Protein AF-0000000068873260 (afdb_homodimer)

Solvent-accessible surface area (backbone atoms only — not comparable to full-atom values): 15259 Å² total; per-residue (Å²): 82,72,56,60,67,90,59,43,73,49,20,43,52,60,48,69,72,56,40,57,65,47,50,36,71,45,69,78,42,43,34,32,41,89,82,61,30,34,39,43,33,27,32,29,50,81,38,67,52,68,42,97,85,69,42,54,58,70,44,72,67,58,49,50,35,52,55,50,40,51,50,43,28,49,52,20,56,76,69,71,44,61,58,80,70,76,69,43,68,36,36,41,36,39,40,48,73,46,89,45,61,75,49,59,70,45,38,39,42,32,41,73,42,42,76,48,79,54,95,66,22,42,34,41,39,42,35,36,31,29,61,92,58,20,32,37,35,38,39,30,35,35,38,59,115,82,73,56,60,67,91,58,42,74,48,20,44,52,61,49,69,71,55,41,58,65,47,49,36,72,46,70,78,43,41,35,32,41,88,84,62,30,34,38,41,33,28,31,30,51,81,37,65,54,67,41,95,85,69,42,54,59,70,44,73,67,59,48,50,38,52,53,50,39,51,51,43,28,48,54,21,55,75,69,70,44,62,56,78,71,78,67,43,66,37,35,41,35,38,40,47,74,46,89,44,61,75,50,58,69,45,38,39,43,32,42,73,43,42,76,49,80,53,96,67,22,41,35,40,38,42,36,36,31,28,62,90,58,20,31,36,35,39,37,30,34,35,38,59,116

Foldseek 3Di:
DDDDPVCVVVPDDPCVVPQVVFWDKDWPDWDADPVRFKIKTWMATPTHDADPVRADWDDPVNVVVVVVVNVQCSVQVVVVHPDDDDKDWDDKFKDAAATDGDGTRWMKIWGRWDWDADPQAIKIKIWIAIPNNNMTMIIMMGDGD/DDDDPVCCVVVDDPCVVPQVVFWDKDWPDWDADPVRFKIKTWMATPTHDADPVRADWDDPVNVVVVVVVNVQCSVQVVVVHPDDDDKAWDDKDKDAAATDGDGTRWMKIWGRWDWDADPQAIKIWIWIAIPNNNMTMIIMMGDGD

Radius of gyration: 18.74 Å; Cα contacts (8 Å, |Δi|>4): 617; chains: 2; bounding box: 40×54×43 Å

Secondary structure (DSSP, 8-state):
-BPPGGGGGGGS-HHHHTGGGG-EEEEEEEEE-TTSS-EEEEEEEEE-PPPTTS-----HHHHHHHHHHHHHHHHHHHHTS---S--EEEEEEEEE-S-----S-EEEEEEEEEEEEETTEEEEEEEEEETTTTEEEEEEEEEE-/-BPPGGGGGGGS-HHHHTGGGG-EEEEEEEEE-TTSS-EEEEEEEEE-PPPTTS-----HHHHHHHHHHHHHHHHHHHHTS---S--EEEEEEEEE-S-----S-EEEEEEEEEEEEETTEEEEEEEEEETTTTEEEEEEEEEE-

Structure (mmCIF, N/CA/C/O backbone):
data_AF-0000000068873260-model_v1
#
loop_
_entity.id
_entity.type
_entity.pdbx_description
1 polymer 'Uncharacterized protein'
#
loop_
_atom_site.group_PDB
_atom_site.id
_atom_site.type_symbol
_atom_site.label_atom_id
_atom_site.label_alt_id
_atom_site.label_comp_id
_atom_site.label_asym_id
_atom_site.label_entity_id
_atom_site.label_seq_id
_atom_site.pdbx_PDB_ins_code
_atom_site.Cartn_x
_atom_site.Cartn_y
_atom_site.Cartn_z
_atom_site.occupancy
_atom_site.B_iso_or_equiv
_atom_site.auth_seq_id
_atom_site.auth_comp_id
_atom_site.auth_asym_id
_atom_site.auth_atom_id
_atom_site.pdbx_PDB_model_num
ATOM 1 N N . MET A 1 1 ? -6.895 22.438 15.492 1 91.69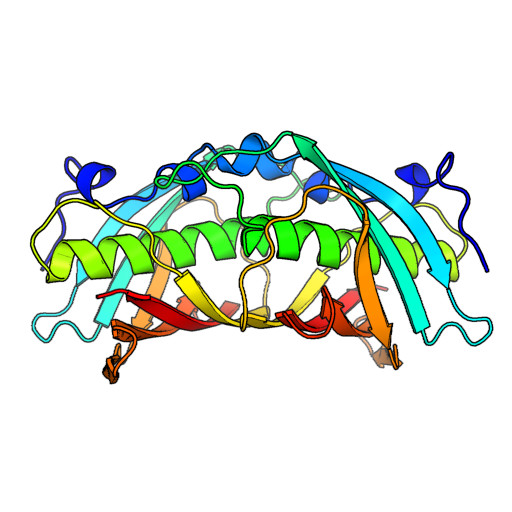 1 MET A N 1
ATOM 2 C CA . MET A 1 1 ? -6.508 23.344 14.422 1 91.69 1 MET A CA 1
ATOM 3 C C . MET A 1 1 ? -6.949 22.797 13.062 1 91.69 1 MET A C 1
ATOM 5 O O . MET A 1 1 ? -6.586 21.688 12.688 1 91.69 1 MET A O 1
ATOM 9 N N . LYS A 1 2 ? -7.617 23.562 12.375 1 93.38 2 LYS A N 1
ATOM 10 C CA . LYS A 1 2 ? -8.125 23.188 11.062 1 93.38 2 LYS A CA 1
ATOM 11 C C . LYS A 1 2 ? -7.18 23.641 9.953 1 93.38 2 LYS A C 1
ATOM 13 O O . LYS A 1 2 ? -6.848 24.828 9.867 1 93.38 2 LYS A O 1
ATOM 18 N N . ILE A 1 3 ? -6.766 22.703 9.219 1 94.5 3 ILE A N 1
ATOM 19 C CA . ILE A 1 3 ? -5.863 23.047 8.133 1 94.5 3 ILE A CA 1
ATOM 20 C C . ILE A 1 3 ? -6.66 23.672 6.98 1 94.5 3 ILE A C 1
ATOM 22 O O . ILE A 1 3 ? -7.707 23.141 6.59 1 94.5 3 ILE A O 1
ATOM 26 N N . ASN A 1 4 ? -6.156 24.703 6.469 1 93.5 4 ASN A N 1
ATOM 27 C CA . ASN A 1 4 ? -6.754 25.297 5.277 1 93.5 4 ASN A CA 1
ATOM 28 C C . ASN A 1 4 ? -6.512 24.438 4.039 1 93.5 4 ASN A C 1
ATOM 30 O O . ASN A 1 4 ? -5.387 24.359 3.547 1 93.5 4 ASN A O 1
ATOM 34 N N . ILE A 1 5 ? -7.496 23.953 3.438 1 93.06 5 ILE A N 1
ATOM 35 C CA . ILE A 1 5 ? -7.426 22.984 2.348 1 93.06 5 ILE A CA 1
ATOM 36 C C . ILE A 1 5 ? -6.812 23.641 1.113 1 93.06 5 ILE A C 1
ATOM 38 O O . ILE A 1 5 ? -6.164 22.969 0.305 1 93.06 5 ILE A O 1
ATOM 42 N N . LYS A 1 6 ? -6.922 24.922 1.041 1 89.75 6 LYS A N 1
ATOM 43 C CA . LYS A 1 6 ? -6.383 25.641 -0.111 1 89.75 6 LYS A CA 1
ATOM 44 C C . LYS A 1 6 ? -4.859 25.625 -0.109 1 89.75 6 LYS A C 1
ATOM 46 O O . LYS A 1 6 ? -4.23 25.781 -1.156 1 89.75 6 LYS A O 1
ATOM 51 N N . ASN A 1 7 ? -4.285 25.391 1.007 1 92.19 7 ASN A N 1
ATOM 52 C CA . ASN A 1 7 ? -2.83 25.406 1.136 1 92.19 7 ASN A CA 1
ATOM 53 C C . ASN A 1 7 ? -2.27 24 1.314 1 92.19 7 ASN A C 1
ATOM 55 O O . ASN A 1 7 ? -1.089 23.828 1.623 1 92.19 7 ASN A O 1
ATOM 59 N N . LEU A 1 8 ? -3.064 23.031 1.112 1 95.19 8 LEU A N 1
ATOM 60 C CA . LEU A 1 8 ? -2.711 21.656 1.437 1 95.19 8 LEU A CA 1
ATOM 61 C C . LEU A 1 8 ? -1.579 21.156 0.542 1 95.19 8 LEU A C 1
ATOM 63 O O . LEU A 1 8 ? -0.729 20.375 0.981 1 95.19 8 LEU A O 1
ATOM 67 N N . SER A 1 9 ? -1.606 21.656 -0.689 1 94.19 9 SER A N 1
ATOM 68 C CA . SER A 1 9 ? -0.647 21.188 -1.682 1 94.19 9 SER A CA 1
ATOM 69 C C . SER A 1 9 ? 0.787 21.438 -1.233 1 94.19 9 SER A C 1
ATOM 71 O O . SER A 1 9 ? 1.701 20.703 -1.595 1 94.19 9 SER A O 1
ATOM 73 N N . ASN A 1 10 ? 1.02 22.438 -0.331 1 95.31 10 ASN A N 1
ATOM 74 C CA . ASN A 1 10 ? 2.344 22.781 0.17 1 95.31 10 ASN A CA 1
ATOM 75 C C . ASN A 1 10 ? 2.922 21.672 1.048 1 95.31 10 ASN A C 1
ATOM 77 O O . ASN A 1 10 ? 4.141 21.578 1.214 1 95.31 10 ASN A O 1
ATOM 81 N N . PHE A 1 11 ? 2.035 20.844 1.542 1 96.62 11 PHE A N 1
ATOM 82 C CA . PHE A 1 11 ? 2.473 19.844 2.523 1 96.62 11 PHE A CA 1
ATOM 83 C C . PHE A 1 11 ? 2.404 18.438 1.942 1 96.62 11 PHE A C 1
ATOM 85 O O . PHE A 1 11 ? 2.795 17.469 2.598 1 96.62 11 PHE A O 1
ATOM 92 N N . MET A 1 12 ? 1.935 18.281 0.75 1 96.38 12 MET A N 1
ATOM 93 C CA . MET A 1 12 ? 1.637 16.969 0.187 1 96.38 12 MET A CA 1
ATOM 94 C C . MET A 1 12 ? 2.832 16.438 -0.59 1 96.38 12 MET A C 1
ATOM 96 O O . MET A 1 12 ? 3.641 17.203 -1.111 1 96.38 12 MET A O 1
ATOM 100 N N . SER A 1 13 ? 2.902 15.172 -0.644 1 95 13 SER A N 1
ATOM 101 C CA . SER A 1 13 ? 3.877 14.492 -1.491 1 95 13 SER A CA 1
ATOM 102 C C . SER A 1 13 ? 3.373 14.375 -2.926 1 95 13 SER A C 1
ATOM 104 O O . SER A 1 13 ? 2.354 13.727 -3.182 1 95 13 SER A O 1
ATOM 106 N N . PRO A 1 14 ? 4.066 14.898 -3.838 1 93.19 14 PRO A N 1
ATOM 107 C CA . PRO A 1 14 ? 3.668 14.719 -5.238 1 93.19 14 PRO A CA 1
ATOM 108 C C . PRO A 1 14 ? 3.627 13.258 -5.66 1 93.19 14 PRO A C 1
ATOM 110 O O . PRO A 1 14 ? 2.801 12.875 -6.492 1 93.19 14 PRO A O 1
ATOM 113 N N . TYR A 1 15 ? 4.465 12.508 -5.094 1 93.44 15 TYR A N 1
ATOM 114 C CA . TYR A 1 15 ? 4.5 11.086 -5.445 1 93.44 15 TYR A CA 1
ATOM 115 C C . TYR A 1 15 ? 3.166 10.414 -5.133 1 93.44 15 TYR A C 1
ATOM 117 O O . TYR A 1 15 ? 2.576 9.766 -6 1 93.44 15 TYR A O 1
ATOM 125 N N . LEU A 1 16 ? 2.678 10.633 -3.941 1 94.5 16 LEU A N 1
ATOM 126 C CA . LEU A 1 16 ? 1.459 9.961 -3.5 1 94.5 16 LEU A CA 1
ATOM 127 C C . LEU A 1 16 ? 0.235 10.547 -4.199 1 94.5 16 LEU A C 1
ATOM 129 O O . LEU A 1 16 ? -0.831 9.922 -4.215 1 94.5 16 LEU A O 1
ATOM 133 N N . ASN A 1 17 ? 0.467 11.695 -4.734 1 91.5 17 ASN A N 1
ATOM 134 C CA . ASN A 1 17 ? -0.644 12.352 -5.418 1 91.5 17 ASN A CA 1
ATOM 135 C C . ASN A 1 17 ? -0.734 11.914 -6.879 1 91.5 17 ASN A C 1
ATOM 137 O O . ASN A 1 17 ? -1.818 11.594 -7.371 1 91.5 17 ASN A O 1
ATOM 141 N N . GLN A 1 18 ? 0.475 11.781 -7.512 1 91.62 18 GLN A N 1
ATOM 142 C CA . GLN A 1 18 ? 0.354 11.602 -8.953 1 91.62 18 GLN A CA 1
ATOM 143 C C . GLN A 1 18 ? 1.506 10.766 -9.5 1 91.62 18 GLN A C 1
ATOM 145 O O . GLN A 1 18 ? 1.31 9.938 -10.398 1 91.62 18 GLN A O 1
ATOM 150 N N . GLU A 1 19 ? 2.631 10.867 -9.016 1 91.62 19 GLU A N 1
ATOM 151 C CA . GLU A 1 19 ? 3.832 10.367 -9.68 1 91.62 19 GLU A CA 1
ATOM 152 C C . GLU A 1 19 ? 3.914 8.844 -9.594 1 91.62 19 GLU A C 1
ATOM 154 O O . GLU A 1 19 ? 4.535 8.203 -10.438 1 91.62 19 GLU A O 1
ATOM 159 N N . PHE A 1 20 ? 3.279 8.312 -8.562 1 91.62 20 PHE A N 1
ATOM 160 C CA . PHE A 1 20 ? 3.258 6.863 -8.398 1 91.62 20 PHE A CA 1
ATOM 161 C C . PHE A 1 20 ? 2.672 6.191 -9.633 1 91.62 20 PHE A C 1
ATOM 163 O O . PHE A 1 20 ? 2.926 5.012 -9.883 1 91.62 20 PHE A O 1
ATOM 170 N N . LYS A 1 21 ? 1.917 6.844 -10.422 1 93.56 21 LYS A N 1
ATOM 171 C CA . LYS A 1 21 ? 1.253 6.301 -11.602 1 93.56 21 LYS A CA 1
ATOM 172 C C . LYS A 1 21 ? 2.264 5.977 -12.703 1 93.56 21 LYS A C 1
ATOM 174 O O . LYS A 1 21 ? 1.953 5.238 -13.641 1 93.56 21 LYS A O 1
ATOM 179 N N . GLN A 1 22 ? 3.336 6.504 -12.57 1 93.81 22 GLN A N 1
ATOM 180 C CA . GLN A 1 22 ? 4.383 6.277 -13.562 1 93.81 22 GLN A CA 1
ATOM 181 C C . GLN A 1 22 ? 5.02 4.902 -13.383 1 93.81 22 GLN A C 1
ATOM 183 O O . GLN A 1 22 ? 5.555 4.332 -14.328 1 93.81 22 GLN A O 1
ATOM 188 N N . ASP A 1 23 ? 4.984 4.426 -12.164 1 95.81 23 ASP A N 1
ATOM 189 C CA . ASP A 1 23 ? 5.66 3.166 -11.867 1 95.81 23 ASP A CA 1
ATOM 190 C C . ASP A 1 23 ? 5 2.004 -12.609 1 95.81 23 ASP A C 1
ATOM 192 O O . ASP A 1 23 ? 3.789 1.804 -12.5 1 95.81 23 ASP A O 1
ATOM 196 N N . ARG A 1 24 ? 5.84 1.296 -13.359 1 96.81 24 ARG A N 1
ATOM 197 C CA . ARG A 1 24 ? 5.426 0.074 -14.039 1 96.81 24 ARG A CA 1
ATOM 198 C C . ARG A 1 24 ? 6.402 -1.063 -13.766 1 96.81 24 ARG A C 1
ATOM 200 O O . ARG A 1 24 ? 7.617 -0.851 -13.727 1 96.81 24 ARG A O 1
ATOM 207 N N . PHE A 1 25 ? 5.801 -2.219 -13.586 1 97.69 25 PHE A N 1
ATOM 208 C CA . PHE A 1 25 ? 6.66 -3.375 -13.352 1 97.69 25 PHE A CA 1
ATOM 209 C C . PHE A 1 25 ? 6.215 -4.559 -14.203 1 97.69 25 PHE A C 1
ATOM 211 O O . PHE A 1 25 ? 5.066 -4.613 -14.648 1 97.69 25 PHE A O 1
ATOM 218 N N . GLU A 1 26 ? 7.133 -5.43 -14.43 1 97.44 26 GLU A N 1
ATOM 219 C CA . GLU A 1 26 ? 6.867 -6.719 -15.062 1 97.44 26 GLU A CA 1
ATOM 220 C C . GLU A 1 26 ? 7.586 -7.848 -14.336 1 97.44 26 GLU A C 1
ATOM 222 O O . GLU A 1 26 ? 8.711 -7.676 -13.875 1 97.44 26 GLU A O 1
ATOM 227 N N . PHE A 1 27 ? 6.926 -8.914 -14.266 1 98.31 27 PHE A N 1
ATOM 228 C CA . PHE A 1 27 ? 7.582 -10.117 -13.758 1 98.31 27 PHE A CA 1
ATOM 229 C C . PHE A 1 27 ? 8.406 -10.781 -14.852 1 98.31 27 PHE A C 1
ATOM 231 O O . PHE A 1 27 ? 7.891 -11.078 -15.93 1 98.31 27 PHE A O 1
ATOM 238 N N . THR A 1 28 ? 9.664 -11.055 -14.531 1 98.12 28 THR A N 1
ATOM 239 C CA . THR A 1 28 ? 10.523 -11.703 -15.516 1 98.12 28 THR A CA 1
ATOM 240 C C . THR A 1 28 ? 10.641 -13.195 -15.234 1 98.12 28 THR A C 1
ATOM 242 O O . THR A 1 28 ? 10.984 -13.977 -16.125 1 98.12 28 THR A O 1
ATOM 245 N N . SER A 1 29 ? 10.375 -13.539 -13.977 1 98.31 29 SER A N 1
ATOM 246 C CA . SER A 1 29 ? 10.344 -14.938 -13.586 1 98.31 29 SER A CA 1
ATOM 247 C C . SER A 1 29 ? 9.492 -15.148 -12.336 1 98.31 29 SER A C 1
ATOM 249 O O . SER A 1 29 ? 9.5 -14.312 -11.43 1 98.31 29 SER A O 1
ATOM 251 N N . ILE A 1 30 ? 8.797 -16.234 -12.32 1 98.62 30 ILE A N 1
ATOM 252 C CA . ILE A 1 30 ? 8.07 -16.688 -11.148 1 98.62 30 ILE A CA 1
ATOM 253 C C . ILE A 1 30 ? 8.188 -18.203 -11.031 1 98.62 30 ILE A C 1
ATOM 255 O O . ILE A 1 30 ? 7.801 -18.938 -11.945 1 98.62 30 ILE A O 1
ATOM 259 N N . ASP A 1 31 ? 8.695 -18.625 -9.914 1 98.62 31 ASP A N 1
ATOM 260 C CA . ASP A 1 31 ? 8.852 -20.047 -9.633 1 98.62 31 ASP A CA 1
ATOM 261 C C . ASP A 1 31 ? 8.141 -20.438 -8.336 1 98.62 31 ASP A C 1
ATOM 263 O O . ASP A 1 31 ? 8.383 -19.828 -7.285 1 98.62 31 ASP A O 1
ATOM 267 N N . ILE A 1 32 ? 7.352 -21.406 -8.43 1 98.38 32 ILE A N 1
ATOM 268 C CA . ILE A 1 32 ? 6.664 -21.953 -7.266 1 98.38 32 ILE A CA 1
ATOM 269 C C . ILE A 1 32 ? 7.203 -23.344 -6.953 1 98.38 32 ILE A C 1
ATOM 271 O O . ILE A 1 32 ? 7.359 -24.172 -7.855 1 98.38 32 ILE A O 1
ATOM 275 N N . SER A 1 33 ? 7.473 -23.531 -5.68 1 98.5 33 SER A N 1
ATOM 276 C CA . SER A 1 33 ? 8 -24.828 -5.281 1 98.5 33 SER A CA 1
ATOM 277 C C . SER A 1 33 ? 6.984 -25.938 -5.527 1 98.5 33 SER A C 1
ATOM 279 O O . SER A 1 33 ? 5.781 -25.688 -5.598 1 98.5 33 SER A O 1
ATOM 281 N N . ASP A 1 34 ? 7.414 -27.141 -5.539 1 97.12 34 ASP A N 1
ATOM 282 C CA . ASP A 1 34 ? 6.555 -28.281 -5.828 1 97.12 34 ASP A CA 1
ATOM 283 C C . ASP A 1 34 ? 5.477 -28.453 -4.762 1 97.12 34 ASP A C 1
ATOM 285 O O . ASP A 1 34 ? 4.348 -28.844 -5.066 1 97.12 34 ASP A O 1
ATOM 289 N N . ASP A 1 35 ? 5.824 -28.141 -3.58 1 97 35 ASP A N 1
ATOM 290 C CA . ASP A 1 35 ? 4.863 -28.297 -2.49 1 97 35 ASP A CA 1
ATOM 291 C C . ASP A 1 35 ? 3.963 -27.062 -2.377 1 97 35 ASP A C 1
ATOM 293 O O . ASP A 1 35 ? 3.145 -26.969 -1.46 1 97 35 ASP A O 1
ATOM 297 N N . LYS A 1 36 ? 4.219 -26.156 -3.24 1 97.19 36 LYS A N 1
ATOM 298 C CA . LYS A 1 36 ? 3.418 -24.938 -3.381 1 97.19 36 LYS A CA 1
ATOM 299 C C . LYS A 1 36 ? 3.51 -24.078 -2.129 1 97.19 36 LYS A C 1
ATOM 301 O O . LYS A 1 36 ? 2.594 -23.297 -1.833 1 97.19 36 LYS A O 1
ATOM 306 N N . LYS A 1 37 ? 4.656 -24.172 -1.427 1 98.31 37 LYS A N 1
ATOM 307 C CA . LYS A 1 37 ? 4.766 -23.422 -0.177 1 98.31 37 LYS A CA 1
ATOM 308 C C . LYS A 1 37 ? 5.758 -22.266 -0.312 1 98.31 37 LYS A C 1
ATOM 310 O O . LYS A 1 37 ? 5.867 -21.422 0.584 1 98.31 37 LYS A O 1
ATOM 315 N N . ASN A 1 38 ? 6.449 -22.266 -1.422 1 98.69 38 ASN A N 1
ATOM 316 C CA . ASN A 1 38 ? 7.438 -21.219 -1.663 1 98.69 38 ASN A CA 1
ATOM 317 C C . ASN A 1 38 ? 7.316 -20.641 -3.072 1 98.69 38 ASN A C 1
ATOM 319 O O . ASN A 1 38 ? 6.953 -21.359 -4.008 1 98.69 38 ASN A O 1
ATOM 323 N N . LEU A 1 39 ? 7.594 -19.406 -3.238 1 98.75 39 LEU A N 1
ATOM 324 C CA . LEU A 1 39 ? 7.555 -18.688 -4.504 1 98.75 39 LEU A CA 1
ATOM 325 C C . LEU A 1 39 ? 8.711 -17.703 -4.602 1 98.75 39 LEU A C 1
ATOM 327 O O . LEU A 1 39 ? 8.969 -16.938 -3.658 1 98.75 39 LEU A O 1
ATOM 331 N N . ILE A 1 40 ? 9.438 -17.766 -5.68 1 98.81 40 ILE A N 1
ATOM 332 C CA . ILE A 1 40 ? 10.477 -16.781 -5.984 1 98.81 40 ILE A CA 1
ATOM 333 C C . ILE A 1 40 ? 10.125 -16.047 -7.277 1 98.81 40 ILE A C 1
ATOM 335 O O . ILE A 1 40 ? 9.805 -16.688 -8.289 1 98.81 40 ILE A O 1
ATOM 339 N N . ALA A 1 41 ? 10.188 -14.773 -7.223 1 98.81 41 ALA A N 1
ATOM 340 C CA . ALA A 1 41 ? 9.914 -13.977 -8.414 1 98.81 41 ALA A CA 1
ATOM 341 C C . ALA A 1 41 ? 11.008 -12.938 -8.641 1 98.81 41 ALA A C 1
ATOM 343 O O . ALA A 1 41 ? 11.602 -12.43 -7.684 1 98.81 41 ALA A O 1
ATOM 344 N N . LEU A 1 42 ? 11.234 -12.641 -9.852 1 98.88 42 LEU A N 1
ATOM 345 C CA . LEU A 1 42 ? 12.062 -11.523 -10.273 1 98.88 42 LEU A CA 1
ATOM 346 C C . LEU A 1 42 ? 11.234 -10.477 -11.008 1 98.88 42 LEU A C 1
ATOM 348 O O . LEU A 1 42 ? 10.398 -10.82 -11.852 1 98.88 42 LEU A O 1
ATOM 352 N N . VAL A 1 43 ? 11.492 -9.266 -10.633 1 98.62 43 VAL A N 1
ATOM 353 C CA . VAL A 1 43 ? 10.672 -8.156 -11.125 1 98.62 43 VAL A CA 1
ATOM 354 C C . VAL A 1 43 ? 11.57 -7.062 -11.695 1 98.62 43 VAL A C 1
ATOM 356 O O . VAL A 1 43 ? 12.594 -6.727 -11.109 1 98.62 43 VAL A O 1
ATOM 359 N N . ASP A 1 44 ? 11.18 -6.5 -12.828 1 98.5 44 ASP A N 1
ATOM 360 C CA . ASP A 1 44 ? 11.805 -5.305 -13.391 1 98.5 44 ASP A CA 1
ATOM 361 C C . ASP A 1 44 ? 10.852 -4.113 -13.328 1 98.5 44 ASP A C 1
ATOM 363 O O . ASP A 1 44 ? 9.656 -4.246 -13.594 1 98.5 44 ASP A O 1
ATOM 367 N N . LEU A 1 45 ? 11.398 -3.023 -12.898 1 97.69 45 LEU A N 1
ATOM 368 C CA . LEU A 1 45 ? 10.688 -1.77 -13.109 1 97.69 45 LEU A CA 1
ATOM 369 C C . LEU A 1 45 ? 10.945 -1.223 -14.508 1 97.69 45 LEU A C 1
ATOM 371 O O . LEU A 1 45 ? 12.078 -0.852 -14.836 1 97.69 45 LEU A O 1
ATOM 375 N N . THR A 1 46 ? 9.891 -1.104 -15.297 1 96.81 46 THR A N 1
ATOM 376 C CA . THR A 1 46 ? 10.055 -0.683 -16.688 1 96.81 46 THR A CA 1
ATOM 377 C C . THR A 1 46 ? 9.867 0.826 -16.812 1 96.81 46 THR A C 1
ATOM 379 O O . THR A 1 46 ? 10.273 1.421 -17.812 1 96.81 46 THR A O 1
ATOM 382 N N . ASP A 1 47 ? 9.188 1.479 -15.867 1 95.56 47 ASP A N 1
ATOM 383 C CA . ASP A 1 47 ? 9.062 2.92 -15.688 1 95.56 47 ASP A CA 1
ATOM 384 C C . ASP A 1 47 ? 9.008 3.285 -14.203 1 95.56 47 ASP A C 1
ATOM 386 O O . ASP A 1 47 ? 8.625 2.461 -13.367 1 95.56 47 ASP A O 1
ATOM 390 N N . HIS A 1 48 ? 9.484 4.496 -13.969 1 93.88 48 HIS A N 1
ATOM 391 C CA . HIS A 1 48 ? 9.508 4.863 -12.562 1 93.88 48 HIS A CA 1
ATOM 392 C C . HIS A 1 48 ? 9.602 6.375 -12.383 1 93.88 48 HIS A C 1
ATOM 394 O O . HIS A 1 48 ? 10.203 7.062 -13.211 1 93.88 48 HIS A O 1
ATOM 400 N N . ALA A 1 49 ? 8.977 6.789 -11.32 1 90.31 49 ALA A N 1
ATOM 401 C CA . ALA A 1 49 ? 9.18 8.164 -10.875 1 90.31 49 ALA A CA 1
ATOM 402 C C . ALA A 1 49 ? 10.5 8.32 -10.133 1 90.31 49 ALA A C 1
ATOM 404 O O . ALA A 1 49 ? 10.977 7.371 -9.5 1 90.31 49 ALA A O 1
ATOM 405 N N . LEU A 1 50 ? 10.992 9.492 -10.242 1 84.94 50 LEU A N 1
ATOM 406 C CA . LEU A 1 50 ? 12.219 9.781 -9.5 1 84.94 50 LEU A CA 1
ATOM 407 C C . LEU A 1 50 ? 11.898 10.492 -8.188 1 84.94 50 LEU A C 1
ATOM 409 O O . LEU A 1 50 ? 10.945 11.273 -8.117 1 84.94 50 LEU A O 1
ATOM 413 N N . SER A 1 51 ? 12.758 10.109 -7.242 1 79.56 51 SER A N 1
ATOM 414 C CA . SER A 1 51 ? 12.641 10.805 -5.965 1 79.56 51 SER A CA 1
ATOM 415 C C . SER A 1 51 ? 13.234 12.211 -6.047 1 79.56 51 SER A C 1
ATOM 417 O O . SER A 1 51 ? 13.805 12.586 -7.07 1 79.56 51 SER A O 1
ATOM 419 N N . SER A 1 52 ? 12.945 12.914 -4.938 1 75.44 52 SER A N 1
ATOM 420 C CA . SER A 1 52 ? 13.422 14.297 -4.891 1 75.44 52 SER A CA 1
ATOM 421 C C . SER A 1 52 ? 14.945 14.359 -4.91 1 75.44 52 SER A C 1
ATOM 423 O O . SER A 1 52 ? 15.523 15.375 -5.281 1 75.44 52 SER A O 1
ATOM 425 N N . ASP A 1 53 ? 15.594 13.266 -4.547 1 76.69 53 ASP A N 1
ATOM 426 C CA . ASP A 1 53 ? 17.047 13.25 -4.527 1 76.69 53 ASP A CA 1
ATOM 427 C C . ASP A 1 53 ? 17.609 12.812 -5.879 1 76.69 53 ASP A C 1
ATOM 429 O O . ASP A 1 53 ? 18.828 12.648 -6.031 1 76.69 53 ASP A O 1
ATOM 433 N N . GLY A 1 54 ? 16.703 12.508 -6.754 1 81.5 54 GLY A N 1
ATOM 434 C CA . GLY A 1 54 ? 17.125 12.148 -8.102 1 81.5 54 GLY A CA 1
ATOM 435 C C . GLY A 1 54 ? 17.344 10.664 -8.281 1 81.5 54 GLY A C 1
ATOM 436 O O . GLY A 1 54 ? 17.734 10.211 -9.367 1 81.5 54 GLY A O 1
ATOM 437 N N . ASN A 1 55 ? 17.172 9.969 -7.219 1 85.56 55 ASN A N 1
ATOM 438 C CA . ASN A 1 55 ? 17.375 8.523 -7.273 1 85.56 55 ASN A CA 1
ATOM 439 C C . ASN A 1 55 ? 16.062 7.762 -7.227 1 85.56 55 ASN A C 1
ATOM 441 O O . ASN A 1 55 ? 15.039 8.305 -6.789 1 85.56 55 ASN A O 1
ATOM 445 N N . PHE A 1 56 ? 16.25 6.574 -7.754 1 90.12 56 PHE A N 1
ATOM 446 C CA . PHE A 1 56 ? 15.094 5.691 -7.629 1 90.12 56 PHE A CA 1
ATOM 447 C C . PHE A 1 56 ? 15.117 4.957 -6.293 1 90.12 56 PHE A C 1
ATOM 449 O O . PHE A 1 56 ? 16.156 4.461 -5.871 1 90.12 56 PHE A O 1
ATOM 456 N N . HIS A 1 57 ? 14.023 4.918 -5.703 1 94.06 57 HIS A N 1
ATOM 457 C CA . HIS A 1 57 ? 13.742 4.074 -4.547 1 94.06 57 HIS A CA 1
ATOM 458 C C . HIS A 1 57 ? 12.414 3.34 -4.719 1 94.06 57 HIS A C 1
ATOM 460 O O . HIS A 1 57 ? 11.391 3.957 -5.035 1 94.06 57 HIS A O 1
ATOM 466 N N . LEU A 1 58 ? 12.508 2.045 -4.57 1 96.81 58 LEU A N 1
ATOM 467 C CA . LEU A 1 58 ? 11.234 1.326 -4.598 1 96.81 58 LEU A CA 1
ATOM 468 C C . LEU A 1 58 ? 10.312 1.811 -3.486 1 96.81 58 LEU A C 1
ATOM 470 O O . LEU A 1 58 ? 10.664 1.742 -2.307 1 96.81 58 LEU A O 1
ATOM 474 N N . SER A 1 59 ? 9.164 2.273 -3.883 1 96.06 59 SER A N 1
ATOM 475 C CA . SER A 1 59 ? 8.234 2.844 -2.91 1 96.06 59 SER A CA 1
ATOM 476 C C . SER A 1 59 ? 7.43 1.756 -2.211 1 96.06 59 SER A C 1
ATOM 478 O O . SER A 1 59 ? 7.27 0.656 -2.744 1 96.06 59 SER A O 1
ATOM 480 N N . ALA A 1 60 ? 6.891 2.08 -1.078 1 97.31 60 ALA A N 1
ATOM 481 C CA . ALA A 1 60 ? 5.992 1.181 -0.358 1 97.31 60 ALA A CA 1
ATOM 482 C C . ALA A 1 60 ? 4.75 0.866 -1.188 1 97.31 60 ALA A C 1
ATOM 484 O O . ALA A 1 60 ? 4.25 -0.2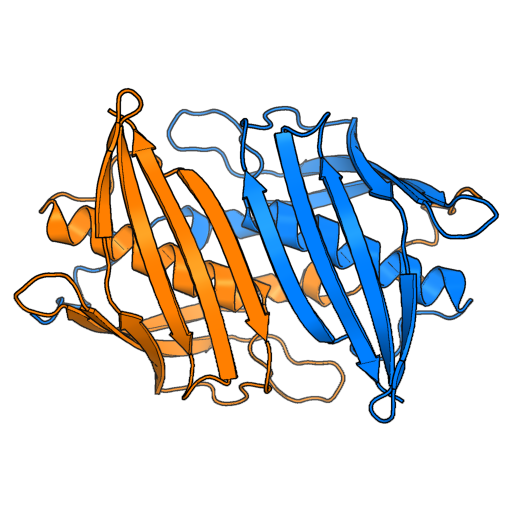61 -1.163 1 97.31 60 ALA A O 1
ATOM 485 N N . ILE A 1 61 ? 4.266 1.834 -1.949 1 97 61 ILE A N 1
ATOM 486 C CA . ILE A 1 61 ? 3.066 1.67 -2.762 1 97 61 ILE A CA 1
ATOM 487 C C . ILE A 1 61 ? 3.338 0.675 -3.889 1 97 61 ILE A C 1
ATOM 489 O O . ILE A 1 61 ? 2.57 -0.267 -4.094 1 97 61 ILE A O 1
ATOM 493 N N . THR A 1 62 ? 4.414 0.84 -4.566 1 97.44 62 THR A N 1
ATOM 494 C CA . THR A 1 62 ? 4.758 -0.067 -5.656 1 97.44 62 THR A CA 1
ATOM 495 C C . THR A 1 62 ? 5.043 -1.469 -5.121 1 97.44 62 THR A C 1
ATOM 497 O O . THR A 1 62 ? 4.629 -2.463 -5.723 1 97.44 62 THR A O 1
ATOM 500 N N . ASN A 1 63 ? 5.723 -1.498 -3.998 1 98.62 63 ASN A N 1
ATOM 501 C CA . ASN A 1 63 ? 5.945 -2.783 -3.346 1 98.62 63 ASN A CA 1
ATOM 502 C C . ASN A 1 63 ? 4.633 -3.492 -3.037 1 98.62 63 ASN A C 1
ATOM 504 O O . ASN A 1 63 ? 4.504 -4.699 -3.262 1 98.62 63 ASN A O 1
ATOM 508 N N . ALA A 1 64 ? 3.705 -2.76 -2.506 1 98.38 64 ALA A N 1
ATOM 509 C CA . ALA A 1 64 ? 2.406 -3.342 -2.172 1 98.38 64 ALA A CA 1
ATOM 510 C C . ALA A 1 64 ? 1.718 -3.895 -3.418 1 98.38 64 ALA A C 1
ATOM 512 O O . ALA A 1 64 ? 1.105 -4.965 -3.373 1 98.38 64 ALA A O 1
ATOM 513 N N . ARG A 1 65 ? 1.824 -3.229 -4.492 1 98.25 65 ARG A N 1
ATOM 514 C CA . ARG A 1 65 ? 1.232 -3.684 -5.746 1 98.25 65 ARG A CA 1
ATOM 515 C C . ARG A 1 65 ? 1.885 -4.977 -6.223 1 98.25 65 ARG A C 1
ATOM 517 O O . ARG A 1 65 ? 1.194 -5.918 -6.621 1 98.25 65 ARG A O 1
ATOM 524 N N . ILE A 1 66 ? 3.176 -5.016 -6.168 1 98.69 66 ILE A N 1
ATOM 525 C CA . ILE A 1 66 ? 3.918 -6.18 -6.641 1 98.69 66 ILE A CA 1
ATOM 526 C C . ILE A 1 66 ? 3.592 -7.391 -5.766 1 98.69 66 ILE A C 1
ATOM 528 O O . ILE A 1 66 ? 3.256 -8.461 -6.277 1 98.69 66 ILE A O 1
ATOM 532 N N . ALA A 1 67 ? 3.637 -7.164 -4.484 1 98.75 67 ALA A N 1
ATOM 533 C CA . ALA A 1 67 ? 3.355 -8.242 -3.541 1 98.75 67 ALA A CA 1
ATOM 534 C C . ALA A 1 67 ? 1.921 -8.742 -3.693 1 98.75 67 ALA A C 1
ATOM 536 O O . ALA A 1 67 ? 1.675 -9.953 -3.691 1 98.75 67 ALA A O 1
ATOM 537 N N . GLY A 1 68 ? 1.002 -7.801 -3.789 1 98.5 68 GLY A N 1
ATOM 538 C CA . GLY A 1 68 ? -0.385 -8.18 -4.008 1 98.5 68 GLY A CA 1
ATOM 539 C C . GLY A 1 68 ? -0.593 -8.961 -5.289 1 98.5 68 GLY A C 1
ATOM 540 O O . GLY A 1 68 ? -1.321 -9.961 -5.301 1 98.5 68 GLY A O 1
ATOM 541 N N . GLN A 1 69 ? 0.037 -8.539 -6.352 1 98.38 69 GLN A N 1
ATOM 542 C CA . GLN A 1 69 ? -0.076 -9.219 -7.641 1 98.38 69 GLN A CA 1
ATOM 543 C C . GLN A 1 69 ? 0.47 -10.641 -7.562 1 98.38 69 GLN A C 1
ATOM 545 O O . GLN A 1 69 ? -0.11 -11.562 -8.141 1 98.38 69 GLN A O 1
ATOM 550 N N . LEU A 1 70 ? 1.575 -10.82 -6.859 1 98.69 70 LEU A N 1
ATOM 551 C CA . LEU A 1 70 ? 2.156 -12.148 -6.695 1 98.69 70 LEU A CA 1
ATOM 552 C C . LEU A 1 70 ? 1.201 -13.07 -5.949 1 98.69 70 LEU A C 1
ATOM 554 O O . LEU A 1 70 ? 1.064 -14.242 -6.301 1 98.69 70 LEU A O 1
ATOM 558 N N . ALA A 1 71 ? 0.557 -12.492 -4.938 1 98.62 71 ALA A N 1
ATOM 559 C CA . ALA A 1 71 ? -0.416 -13.289 -4.191 1 98.62 71 ALA A CA 1
ATOM 560 C C . ALA A 1 71 ? -1.563 -13.734 -5.094 1 98.62 71 ALA A C 1
ATOM 562 O O . ALA A 1 71 ? -1.959 -14.906 -5.07 1 98.62 71 ALA A O 1
ATOM 563 N N . ILE A 1 72 ? -2.035 -12.805 -5.855 1 98.12 72 ILE A N 1
ATOM 564 C CA . ILE A 1 72 ? -3.166 -13.102 -6.727 1 98.12 72 ILE A CA 1
ATOM 565 C C . ILE A 1 72 ? -2.752 -14.125 -7.785 1 98.12 72 ILE A C 1
ATOM 567 O O . ILE A 1 72 ? -3.469 -15.094 -8.031 1 98.12 72 ILE A O 1
ATOM 571 N N . ILE A 1 73 ? -1.607 -13.961 -8.391 1 98.31 73 ILE A N 1
ATOM 572 C CA . ILE A 1 73 ? -1.085 -14.906 -9.375 1 98.31 73 ILE A CA 1
ATOM 573 C C . ILE A 1 73 ? -0.958 -16.297 -8.742 1 98.31 73 ILE A C 1
ATOM 575 O O . ILE A 1 73 ? -1.409 -17.281 -9.32 1 98.31 73 ILE A O 1
ATOM 579 N N . TYR A 1 74 ? -0.388 -16.312 -7.574 1 98.62 74 TYR A N 1
ATOM 580 C CA . TYR A 1 74 ? -0.226 -17.578 -6.871 1 98.62 74 TYR A CA 1
ATOM 581 C C . TYR A 1 74 ? -1.567 -18.281 -6.691 1 98.62 74 TYR A C 1
ATOM 583 O O . TYR A 1 74 ? -1.705 -19.469 -7.008 1 98.62 74 TYR A O 1
ATOM 591 N N . ILE A 1 75 ? -2.533 -17.578 -6.227 1 98.31 75 ILE A N 1
ATOM 592 C CA . ILE A 1 75 ? -3.838 -18.141 -5.895 1 98.31 75 ILE A CA 1
ATOM 593 C C . ILE A 1 75 ? -4.469 -18.75 -7.141 1 98.31 75 ILE A C 1
ATOM 595 O O . ILE A 1 75 ? -4.82 -19.922 -7.152 1 98.31 75 ILE A O 1
ATOM 599 N N . PHE A 1 76 ? -4.477 -18.047 -8.156 1 97.88 76 PHE A N 1
ATOM 600 C CA . PHE A 1 76 ? -5.203 -18.531 -9.328 1 97.88 76 PHE A CA 1
ATOM 601 C C . PHE A 1 76 ? -4.375 -19.547 -10.102 1 97.88 76 PHE A C 1
ATOM 603 O O . PHE A 1 76 ? -4.922 -20.484 -10.68 1 97.88 76 PHE A O 1
ATOM 610 N N . TYR A 1 77 ? -3.084 -19.375 -10.125 1 97.62 77 TYR A N 1
ATOM 611 C CA . TYR A 1 77 ? -2.234 -20.391 -10.75 1 97.62 77 TYR A CA 1
ATOM 612 C C . TYR A 1 77 ? -2.389 -21.734 -10.055 1 97.62 77 TYR A C 1
ATOM 614 O O . TYR A 1 77 ? -2.557 -22.766 -10.711 1 97.62 77 TYR A O 1
ATOM 622 N N . CYS A 1 78 ? -2.361 -21.719 -8.727 1 97 78 CYS A N 1
ATOM 623 C CA . CYS A 1 78 ? -2.439 -22.969 -7.961 1 97 78 CYS A CA 1
ATOM 624 C C . CYS A 1 78 ? -3.822 -23.594 -8.086 1 97 78 CYS A C 1
ATOM 626 O O . CYS A 1 78 ? -3.963 -24.812 -8.008 1 97 78 CYS A O 1
ATOM 628 N N . LEU A 1 79 ? -4.789 -22.75 -8.273 1 95.94 79 LEU A N 1
ATOM 629 C CA . LEU A 1 79 ? -6.141 -23.266 -8.484 1 95.94 79 LEU A CA 1
ATOM 630 C C . LEU A 1 79 ? -6.305 -23.797 -9.906 1 95.94 79 LEU A C 1
ATOM 632 O O . LEU A 1 79 ? -7.25 -24.531 -10.188 1 95.94 79 LEU A O 1
ATOM 636 N N . GLY A 1 80 ? -5.484 -23.328 -10.828 1 96 80 GLY A N 1
ATOM 637 C CA . GLY A 1 80 ? -5.531 -23.781 -12.211 1 96 80 GLY A CA 1
ATOM 638 C C . GLY A 1 80 ? -6.598 -23.078 -13.039 1 96 80 GLY A C 1
ATOM 639 O O . GLY A 1 80 ? -7.109 -23.641 -14.008 1 96 80 GLY A O 1
ATOM 640 N N . ILE A 1 81 ? -7.004 -21.859 -12.57 1 96.69 81 ILE A N 1
ATOM 641 C CA . ILE A 1 81 ? -8.039 -21.125 -13.289 1 96.69 81 ILE A CA 1
ATOM 642 C C . ILE A 1 81 ? -7.598 -19.672 -13.469 1 96.69 81 ILE A C 1
ATOM 644 O O . ILE A 1 81 ? -6.793 -19.156 -12.688 1 96.69 81 ILE A O 1
ATOM 648 N N . PRO A 1 82 ? -8.117 -18.984 -14.492 1 96.31 82 PRO A N 1
ATOM 649 C CA . PRO A 1 82 ? -7.863 -17.547 -14.625 1 96.31 82 PRO A CA 1
ATOM 650 C C . PRO A 1 82 ? -8.5 -16.734 -13.5 1 96.31 82 PRO A C 1
ATOM 652 O O . PRO A 1 82 ? -9.453 -17.188 -12.859 1 96.31 82 PRO A O 1
ATOM 655 N N . LYS A 1 83 ? -7.949 -15.609 -13.297 1 93.94 83 LYS A N 1
ATOM 656 C CA . LYS A 1 83 ? -8.578 -14.711 -12.336 1 93.94 83 LYS A CA 1
ATOM 657 C C . LYS A 1 83 ? -10.023 -14.406 -12.734 1 93.94 83 LYS A C 1
ATOM 659 O O . LYS A 1 83 ? -10.273 -13.867 -13.812 1 93.94 83 LYS A O 1
ATOM 664 N N . ASN A 1 84 ? -10.922 -14.703 -11.812 1 91.38 84 ASN A N 1
ATOM 665 C CA . ASN A 1 84 ? -12.32 -14.594 -12.211 1 91.38 84 ASN A CA 1
ATOM 666 C C . ASN A 1 84 ? -13.164 -13.953 -11.109 1 91.38 84 ASN A C 1
ATOM 668 O O . ASN A 1 84 ? -14.383 -13.812 -11.258 1 91.38 84 ASN A O 1
ATOM 672 N N . ARG A 1 85 ? -12.531 -13.656 -10.039 1 90.81 85 ARG A N 1
ATOM 673 C CA . ARG A 1 85 ? -13.266 -13.008 -8.961 1 90.81 85 ARG A CA 1
ATOM 674 C C . ARG A 1 85 ? -12.344 -12.125 -8.125 1 90.81 85 ARG A C 1
ATOM 676 O O . ARG A 1 85 ? -11.117 -12.195 -8.258 1 90.81 85 ARG A O 1
ATOM 683 N N . GLU A 1 86 ? -12.969 -11.461 -7.238 1 91.5 86 GLU A N 1
ATOM 684 C CA . GLU A 1 86 ? -12.203 -10.562 -6.379 1 91.5 86 GLU A CA 1
ATOM 685 C C . GLU A 1 86 ? -11.523 -11.32 -5.242 1 91.5 86 GLU A C 1
ATOM 687 O O . GLU A 1 86 ? -12.102 -12.25 -4.68 1 91.5 86 GLU A O 1
ATOM 692 N N . ILE A 1 87 ? -10.32 -10.945 -4.977 1 95.31 87 ILE A N 1
ATOM 693 C CA . ILE A 1 87 ? -9.562 -11.367 -3.805 1 95.31 87 ILE A CA 1
ATOM 694 C C . ILE A 1 87 ? -9.453 -10.211 -2.816 1 95.31 87 ILE A C 1
ATOM 696 O O . ILE A 1 87 ? -9.141 -9.078 -3.203 1 95.31 87 ILE A O 1
ATOM 700 N N . TRP A 1 88 ? -9.711 -10.477 -1.547 1 95.44 88 TRP A N 1
ATOM 701 C CA . TRP A 1 88 ? -9.727 -9.414 -0.543 1 95.44 88 TRP A CA 1
ATOM 702 C C . TRP A 1 88 ? -8.477 -9.484 0.334 1 95.44 88 TRP A C 1
ATOM 704 O O . TRP A 1 88 ? -8.188 -10.531 0.926 1 95.44 88 TRP A O 1
ATOM 714 N N . GLN A 1 89 ? -7.824 -8.422 0.363 1 98.06 89 GLN A N 1
ATOM 715 C CA . GLN A 1 89 ? -6.75 -8.344 1.347 1 98.06 89 GLN A CA 1
ATOM 716 C C . GLN A 1 89 ? -7.309 -8.203 2.76 1 98.06 89 GLN A C 1
ATOM 718 O O . GLN A 1 89 ? -8.211 -7.402 3.004 1 98.06 89 GLN A O 1
ATOM 723 N N . VAL A 1 90 ? -6.73 -8.969 3.648 1 98.56 90 VAL A N 1
ATOM 724 C CA . VAL A 1 90 ? -7.242 -9.023 5.012 1 98.56 90 VAL A CA 1
ATOM 725 C C . VAL A 1 90 ? -6.266 -8.328 5.957 1 98.56 90 VAL A C 1
ATOM 727 O O . VAL A 1 90 ? -6.676 -7.543 6.82 1 98.56 90 VAL A O 1
ATOM 730 N N . THR A 1 91 ? -5.027 -8.703 5.844 1 98.75 91 THR A N 1
ATOM 731 C CA . THR A 1 91 ? -3.973 -8.031 6.594 1 98.75 91 THR A CA 1
ATOM 732 C C . THR A 1 91 ? -2.787 -7.703 5.691 1 98.75 91 THR A C 1
ATOM 734 O O . THR A 1 91 ? -2.609 -8.328 4.641 1 98.75 91 THR A O 1
ATOM 737 N N . ASP A 1 92 ? -2.031 -6.727 6.047 1 98.62 92 ASP A N 1
ATOM 738 C CA . ASP A 1 92 ? -0.799 -6.305 5.387 1 98.62 92 ASP A CA 1
ATOM 739 C C . ASP A 1 92 ? 0.174 -5.684 6.387 1 98.62 92 ASP A C 1
ATOM 741 O O . ASP A 1 92 ? -0.096 -4.617 6.941 1 98.62 92 ASP A O 1
ATOM 745 N N . ASN A 1 93 ? 1.29 -6.34 6.629 1 98.75 93 ASN A N 1
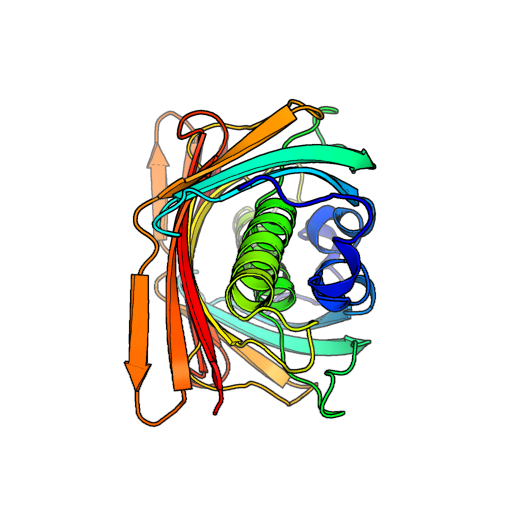ATOM 746 C CA . ASN A 1 93 ? 2.299 -5.895 7.586 1 98.75 93 ASN A CA 1
ATOM 747 C C . ASN A 1 93 ? 3.684 -5.828 6.949 1 98.75 93 ASN A C 1
ATOM 749 O O . ASN A 1 93 ? 4.195 -6.836 6.461 1 98.75 93 ASN A O 1
ATOM 753 N N . TRP A 1 94 ? 4.246 -4.688 6.965 1 98.88 94 TRP A N 1
ATOM 754 C CA . TRP A 1 94 ? 5.531 -4.508 6.305 1 98.88 94 TRP A CA 1
ATOM 755 C C . TRP A 1 94 ? 6.516 -3.773 7.211 1 98.88 94 TRP A C 1
ATOM 757 O O . TRP A 1 94 ? 6.125 -2.879 7.965 1 98.88 94 TRP A O 1
ATOM 767 N N . GLU A 1 95 ? 7.746 -4.125 7.133 1 98.88 95 GLU A N 1
ATOM 768 C CA . GLU A 1 95 ? 8.914 -3.398 7.621 1 98.88 95 GLU A CA 1
ATOM 769 C C . GLU A 1 95 ? 9.852 -3.029 6.48 1 98.88 95 GLU A C 1
ATOM 771 O O . GLU A 1 95 ? 10.273 -3.896 5.707 1 98.88 95 GLU A O 1
ATOM 776 N N . PHE A 1 96 ? 10.172 -1.798 6.398 1 98.62 96 PHE A N 1
ATOM 777 C CA . PHE A 1 96 ? 11.086 -1.294 5.379 1 98.62 96 PHE A CA 1
ATOM 778 C C . PHE A 1 96 ? 12.43 -0.916 5.992 1 98.62 96 PHE A C 1
ATOM 780 O O . PHE A 1 96 ? 12.578 0.176 6.547 1 98.62 96 PHE A O 1
ATOM 787 N N . LYS A 1 97 ? 13.398 -1.712 5.738 1 97.75 97 LYS A N 1
ATOM 788 C CA . LYS A 1 97 ? 14.625 -1.606 6.516 1 97.75 97 LYS A CA 1
ATOM 789 C C . LYS A 1 97 ? 15.695 -0.831 5.754 1 97.75 97 LYS A C 1
ATOM 791 O O . LYS A 1 97 ? 16.422 -0.018 6.336 1 97.75 97 LYS A O 1
ATOM 796 N N . LYS A 1 98 ? 15.812 -1.171 4.52 1 96.69 98 LYS A N 1
ATOM 797 C CA . LYS A 1 98 ? 16.797 -0.54 3.643 1 96.69 98 LYS A CA 1
ATOM 798 C C . LYS A 1 98 ? 16.172 -0.176 2.297 1 96.69 98 LYS A C 1
ATOM 800 O O . LYS A 1 98 ? 15.328 -0.909 1.776 1 96.69 98 LYS A O 1
ATOM 805 N N . PRO A 1 99 ? 16.641 0.896 1.8 1 95.5 99 PRO A N 1
ATOM 806 C CA . PRO A 1 99 ? 16.125 1.253 0.478 1 95.5 99 PRO A CA 1
ATOM 807 C C . PRO A 1 99 ? 16.516 0.252 -0.604 1 95.5 99 PRO A C 1
ATOM 809 O O . PRO A 1 99 ? 17.594 -0.346 -0.531 1 95.5 99 PRO A O 1
ATOM 812 N N . ILE A 1 100 ? 15.664 0.058 -1.534 1 97.38 100 ILE A N 1
ATOM 813 C CA . ILE A 1 100 ? 15.945 -0.698 -2.75 1 97.38 100 ILE A CA 1
ATOM 814 C C . ILE A 1 100 ? 16.031 0.254 -3.941 1 97.38 100 ILE A C 1
ATOM 816 O O . ILE A 1 100 ? 15.055 0.931 -4.277 1 97.38 100 ILE A O 1
ATOM 820 N N . THR A 1 101 ? 17.172 0.237 -4.668 1 96 101 THR A N 1
ATOM 821 C CA . THR A 1 101 ? 17.391 1.267 -5.68 1 96 101 THR A CA 1
ATOM 822 C C . THR A 1 101 ? 17.641 0.638 -7.051 1 96 101 THR A C 1
ATOM 824 O O . THR A 1 101 ? 17.828 1.348 -8.039 1 96 101 THR A O 1
ATOM 827 N N . LYS A 1 102 ? 17.625 -0.622 -7.152 1 95.81 102 LYS A N 1
ATOM 828 C CA . LYS A 1 102 ? 17.812 -1.249 -8.453 1 95.81 102 LYS A CA 1
ATOM 829 C C . LYS A 1 102 ? 16.5 -1.33 -9.219 1 95.81 102 LYS A C 1
ATOM 831 O O . LYS A 1 102 ? 15.422 -1.375 -8.617 1 95.81 102 LYS A O 1
ATOM 836 N N . LEU A 1 103 ? 16.594 -1.506 -10.5 1 96.75 103 LEU A N 1
ATOM 837 C CA . LEU A 1 103 ? 15.422 -1.473 -11.367 1 96.75 103 LEU A CA 1
ATOM 838 C C . LEU A 1 103 ? 15.148 -2.85 -11.961 1 96.75 103 LEU A C 1
ATOM 840 O O . LEU A 1 103 ? 14.062 -3.094 -12.492 1 96.75 103 LEU A O 1
ATOM 844 N N . THR A 1 104 ? 16.172 -3.715 -11.875 1 98 104 THR A N 1
ATOM 845 C CA . THR A 1 104 ? 16.047 -5.02 -12.523 1 98 104 THR A CA 1
ATOM 846 C C . THR A 1 104 ? 16.328 -6.141 -11.531 1 98 104 THR A C 1
ATOM 848 O O . THR A 1 104 ? 17.078 -5.945 -10.562 1 98 104 THR A O 1
ATOM 851 N N . ASP A 1 105 ? 15.711 -7.199 -11.758 1 98.31 105 ASP A N 1
ATOM 852 C CA . ASP A 1 105 ? 15.953 -8.422 -11.008 1 98.31 105 ASP A CA 1
ATOM 853 C C . ASP A 1 105 ? 15.719 -8.203 -9.516 1 98.31 105 ASP A C 1
ATOM 855 O O . ASP A 1 105 ? 16.5 -8.672 -8.68 1 98.31 105 ASP A O 1
ATOM 859 N N . ILE A 1 106 ? 14.773 -7.352 -9.219 1 98.81 106 ILE A N 1
ATOM 860 C CA . ILE A 1 106 ? 14.367 -7.25 -7.824 1 98.81 106 ILE A CA 1
ATOM 861 C C . ILE A 1 106 ? 13.75 -8.57 -7.371 1 98.81 106 ILE A C 1
ATOM 863 O O . ILE A 1 106 ? 12.758 -9.031 -7.941 1 98.81 106 ILE A O 1
ATOM 867 N N . LYS A 1 107 ? 14.234 -9.164 -6.328 1 98.94 107 LYS A N 1
ATOM 868 C CA . LYS A 1 107 ? 13.859 -10.523 -5.941 1 98.94 107 LYS A CA 1
ATOM 869 C C . LYS A 1 107 ? 12.836 -10.508 -4.809 1 98.94 107 LYS A C 1
ATOM 871 O O . LYS A 1 107 ? 13.078 -9.922 -3.754 1 98.94 107 LYS A O 1
ATOM 876 N N . TYR A 1 108 ? 11.766 -11.109 -5.031 1 98.94 108 TYR A N 1
ATOM 877 C CA . TYR A 1 108 ? 10.758 -11.406 -4.02 1 98.94 108 TYR A CA 1
ATOM 878 C C . TYR A 1 108 ? 10.797 -12.883 -3.625 1 98.94 108 TYR A C 1
ATOM 880 O O . TYR A 1 108 ? 10.648 -13.758 -4.473 1 98.94 108 TYR A O 1
ATOM 888 N N . ASP A 1 109 ? 11 -13.086 -2.355 1 98.88 109 ASP A N 1
ATOM 889 C CA . ASP A 1 109 ? 11.047 -14.43 -1.788 1 98.88 109 ASP A CA 1
ATOM 890 C C . ASP A 1 109 ? 9.891 -14.664 -0.82 1 98.88 109 ASP A C 1
ATOM 892 O O . ASP A 1 109 ? 9.844 -14.062 0.255 1 98.88 109 ASP A O 1
ATOM 896 N N . ILE A 1 110 ? 8.992 -15.484 -1.192 1 98.75 110 ILE A N 1
ATOM 897 C CA . ILE A 1 110 ? 7.828 -15.797 -0.373 1 98.75 110 ILE A CA 1
ATOM 898 C C . ILE A 1 110 ? 7.941 -17.219 0.158 1 98.75 110 ILE A C 1
ATOM 900 O O . ILE A 1 110 ? 8.102 -18.172 -0.616 1 98.75 110 ILE A O 1
ATOM 904 N N . LYS A 1 111 ? 7.805 -17.344 1.478 1 98 111 LYS A N 1
ATOM 905 C CA . LYS A 1 111 ? 8.016 -18.641 2.1 1 98 111 LYS A CA 1
ATOM 906 C C . LYS A 1 111 ? 6.832 -19.031 2.979 1 98 111 LYS A C 1
ATOM 908 O O . LYS A 1 111 ? 6.066 -18.172 3.418 1 98 111 LYS A O 1
ATOM 913 N N . ASN A 1 112 ? 6.719 -20.312 3.164 1 97.31 112 ASN A N 1
ATOM 914 C CA . ASN A 1 112 ? 5.758 -20.906 4.094 1 97.31 112 ASN A CA 1
ATOM 915 C C . ASN A 1 112 ? 4.344 -20.391 3.834 1 97.31 112 ASN A C 1
ATOM 917 O O . ASN A 1 112 ? 3.668 -19.922 4.754 1 97.31 112 ASN A O 1
ATOM 921 N N . ILE A 1 113 ? 4 -20.422 2.576 1 98.56 113 ILE A N 1
ATOM 922 C CA . ILE A 1 113 ? 2.635 -20.062 2.225 1 98.56 113 ILE A CA 1
ATOM 923 C C . ILE A 1 113 ? 1.655 -21.047 2.85 1 98.56 113 ILE A C 1
ATOM 925 O O . ILE A 1 113 ? 1.848 -22.266 2.754 1 98.56 113 ILE A O 1
ATOM 929 N N . SER A 1 114 ? 0.705 -20.516 3.494 1 98.19 114 SER A N 1
ATOM 930 C CA . SER A 1 114 ? -0.285 -21.391 4.117 1 98.19 114 SER A CA 1
ATOM 931 C C . SER A 1 114 ? -1.696 -21.047 3.652 1 98.19 114 SER A C 1
ATOM 933 O O . SER A 1 114 ? -1.982 -19.891 3.32 1 98.19 114 SER A O 1
ATOM 935 N N . LEU A 1 115 ? -2.465 -22.031 3.619 1 97.12 115 LEU A N 1
ATOM 936 C CA . LEU A 1 115 ? -3.867 -21.969 3.221 1 97.12 115 LEU A CA 1
ATOM 937 C C . LEU A 1 115 ? -4.766 -22.578 4.297 1 97.12 115 LEU A C 1
ATOM 939 O O . LEU A 1 115 ? -4.457 -23.625 4.852 1 97.12 115 LEU A O 1
ATOM 943 N N . PHE A 1 116 ? -5.824 -21.828 4.621 1 96.44 116 PHE A N 1
ATOM 944 C CA . PHE A 1 116 ? -6.82 -22.422 5.504 1 96.44 116 PHE A CA 1
ATOM 945 C C . PHE A 1 116 ? -8.227 -22.031 5.062 1 96.44 116 PHE A C 1
ATOM 947 O O . PHE A 1 116 ? -8.453 -20.922 4.578 1 96.44 116 PHE A O 1
ATOM 954 N N . GLU A 1 117 ? -9.117 -22.922 5.367 1 96.81 117 GLU A N 1
ATOM 955 C CA . GLU A 1 117 ? -10.508 -22.734 4.98 1 96.81 117 GLU A CA 1
ATOM 956 C C . GLU A 1 117 ? -11.359 -22.281 6.168 1 96.81 117 GLU A C 1
ATOM 958 O O . GLU A 1 117 ? -11.188 -22.797 7.281 1 96.81 117 GLU A O 1
ATOM 963 N N . LYS A 1 118 ? -12.164 -21.297 5.82 1 95.44 118 LYS A N 1
ATOM 964 C CA . LYS A 1 118 ? -13.172 -20.844 6.781 1 95.44 118 LYS A CA 1
ATOM 965 C C . LYS A 1 118 ? -14.531 -20.688 6.117 1 95.44 118 LYS A C 1
ATOM 967 O O . LYS A 1 118 ? -14.695 -21 4.934 1 95.44 118 LYS A O 1
ATOM 972 N N . SER A 1 119 ? -15.5 -20.328 6.898 1 94.56 119 SER A N 1
ATOM 973 C CA . SER A 1 119 ? -16.875 -20.203 6.398 1 94.56 119 SER A CA 1
ATOM 974 C C . SER A 1 119 ? -16.953 -19.172 5.281 1 94.56 119 SER A C 1
ATOM 976 O O . SER A 1 119 ? -17.703 -19.344 4.32 1 94.56 119 SER A O 1
ATOM 978 N N . LEU A 1 120 ? -16.094 -18.188 5.34 1 93.5 120 LEU A N 1
ATOM 979 C CA . LEU A 1 120 ? -16.141 -17.078 4.391 1 93.5 120 LEU A CA 1
ATOM 980 C C . LEU A 1 120 ? -15.43 -17.438 3.094 1 93.5 120 LEU A C 1
ATOM 982 O O . LEU A 1 120 ? -15.609 -16.766 2.074 1 93.5 120 LEU A O 1
ATOM 986 N N . GLY A 1 121 ? -14.469 -18.422 3.205 1 96.88 121 GLY A N 1
ATOM 987 C CA . GLY A 1 121 ? -13.688 -18.797 2.039 1 96.88 121 GLY A CA 1
ATOM 988 C C . GLY A 1 121 ? -12.289 -19.266 2.387 1 96.88 121 GLY A C 1
ATOM 989 O O . GLY A 1 121 ? -12.047 -19.75 3.492 1 96.88 121 GLY A O 1
ATOM 990 N N . SER A 1 122 ? -11.461 -19.25 1.409 1 97.94 122 SER A N 1
ATOM 991 C CA . SER A 1 122 ? -10.078 -19.672 1.566 1 97.94 122 SER A CA 1
ATOM 992 C C . SER A 1 122 ? -9.172 -18.516 1.928 1 97.94 122 SER A C 1
ATOM 994 O O . SER A 1 122 ? -9.156 -17.484 1.237 1 97.94 122 SER A O 1
ATOM 996 N N . PHE A 1 123 ? -8.391 -18.703 2.953 1 98.5 123 PHE A N 1
ATOM 997 C CA . PHE A 1 123 ? -7.418 -17.719 3.375 1 98.5 123 PHE A CA 1
ATOM 998 C C . PHE A 1 123 ? -6.004 -18.141 3.006 1 98.5 123 PHE A C 1
ATOM 1000 O O . PHE A 1 123 ? -5.629 -19.297 3.221 1 98.5 123 PHE A O 1
ATOM 1007 N N . TYR A 1 124 ? -5.312 -17.25 2.439 1 98.75 124 TYR A N 1
ATOM 1008 C CA . TYR A 1 124 ? -3.912 -17.453 2.078 1 98.75 124 TYR A CA 1
ATOM 1009 C C . TYR A 1 124 ? -3.008 -16.516 2.871 1 98.75 124 TYR A C 1
ATOM 1011 O O . TYR A 1 124 ? -3.223 -15.297 2.889 1 98.75 124 TYR A O 1
ATOM 1019 N N . ASN A 1 125 ? -1.965 -17.062 3.508 1 98.81 125 ASN A N 1
ATOM 1020 C CA . ASN A 1 125 ? -0.99 -16.266 4.25 1 98.81 125 ASN A CA 1
ATOM 1021 C C . ASN A 1 125 ? 0.38 -16.297 3.576 1 98.81 125 ASN A C 1
ATOM 1023 O O . ASN A 1 125 ? 0.872 -17.359 3.201 1 98.81 125 ASN A O 1
ATOM 1027 N N . PHE A 1 126 ? 0.929 -15.156 3.438 1 98.81 126 PHE A N 1
ATOM 1028 C CA . PHE A 1 126 ? 2.211 -15.008 2.76 1 98.81 126 PHE A CA 1
ATOM 1029 C C . PHE A 1 126 ? 3.227 -14.32 3.668 1 98.81 126 PHE A C 1
ATOM 1031 O O . PHE A 1 126 ? 2.906 -13.336 4.332 1 98.81 126 PHE A O 1
ATOM 1038 N N . SER A 1 127 ? 4.398 -14.844 3.779 1 98.88 127 SER A N 1
ATOM 1039 C CA . SER A 1 127 ? 5.574 -14.195 4.348 1 98.88 127 SER A CA 1
ATOM 1040 C C . SER A 1 127 ? 6.586 -13.836 3.262 1 98.88 127 SER A C 1
ATOM 1042 O O . SER A 1 127 ? 7.074 -14.711 2.547 1 98.88 127 SER A O 1
ATOM 1044 N N . ILE A 1 128 ? 6.891 -12.586 3.137 1 98.81 128 ILE A N 1
ATOM 1045 C CA . ILE A 1 128 ? 7.602 -12.109 1.954 1 98.81 128 ILE A CA 1
ATOM 1046 C C . ILE A 1 128 ? 8.875 -11.383 2.375 1 98.81 128 ILE A C 1
ATOM 1048 O O . ILE A 1 128 ? 8.852 -10.547 3.281 1 98.81 128 ILE A O 1
ATOM 1052 N N . THR A 1 129 ? 9.938 -11.648 1.77 1 98.81 129 THR A N 1
ATOM 1053 C CA . THR A 1 129 ? 11.164 -10.875 1.857 1 98.81 129 THR A CA 1
ATOM 1054 C C . THR A 1 129 ? 11.57 -10.344 0.485 1 98.81 129 THR A C 1
ATOM 1056 O O . THR A 1 129 ? 11.492 -11.062 -0.513 1 98.81 129 THR A O 1
ATOM 1059 N N . VAL A 1 130 ? 11.922 -9.125 0.487 1 98.88 130 VAL A N 1
ATOM 1060 C CA . VAL A 1 130 ? 12.344 -8.492 -0.754 1 98.88 130 VAL A CA 1
ATOM 1061 C C . VAL A 1 130 ? 13.812 -8.078 -0.648 1 98.88 130 VAL A C 1
ATOM 1063 O O . VAL A 1 130 ? 14.211 -7.422 0.315 1 98.88 130 VAL A O 1
ATOM 1066 N N . GLU A 1 131 ? 14.594 -8.398 -1.66 1 98.44 131 GLU A N 1
ATOM 1067 C CA . GLU A 1 131 ? 15.992 -8.023 -1.779 1 98.44 131 GLU A CA 1
ATOM 1068 C C . GLU A 1 131 ? 16.734 -8.25 -0.467 1 98.44 131 GLU A C 1
ATOM 1070 O O . GLU A 1 131 ? 17.328 -7.316 0.09 1 98.44 131 GLU A O 1
ATOM 1075 N N . ASP A 1 132 ? 16.844 -9.5 -0.08 1 94.56 132 ASP A N 1
ATOM 1076 C CA . ASP A 1 132 ? 17.609 -9.906 1.086 1 94.56 132 ASP A CA 1
ATOM 1077 C C . ASP A 1 132 ? 17.203 -9.117 2.324 1 94.56 132 ASP A C 1
ATOM 1079 O O . ASP A 1 132 ? 18.047 -8.469 2.959 1 94.56 132 ASP A O 1
ATOM 1083 N N . LYS A 1 133 ? 15.984 -8.992 2.639 1 97 133 LYS A N 1
ATOM 1084 C CA . LYS A 1 133 ? 15.367 -8.492 3.861 1 97 133 LYS A CA 1
ATOM 1085 C C . LYS A 1 133 ? 15.391 -6.969 3.906 1 97 133 LYS A C 1
ATOM 1087 O O . LYS A 1 133 ? 15.211 -6.371 4.969 1 97 133 LYS A O 1
ATOM 1092 N N . SER A 1 134 ? 15.633 -6.371 2.732 1 98.69 134 SER A N 1
ATOM 1093 C CA . SER A 1 134 ? 15.43 -4.926 2.678 1 98.69 134 SER A CA 1
ATOM 1094 C C . SER A 1 134 ? 13.992 -4.555 3.043 1 98.69 134 SER A C 1
ATOM 1096 O O . SER A 1 134 ? 13.773 -3.643 3.838 1 98.69 134 SER A O 1
ATOM 1098 N N . PHE A 1 135 ? 13.062 -5.23 2.461 1 98.88 135 PHE A N 1
ATOM 1099 C CA . PHE A 1 135 ? 11.672 -5.211 2.889 1 98.88 135 PHE A CA 1
ATOM 1100 C C . PHE A 1 135 ? 11.242 -6.578 3.412 1 98.88 135 PHE A C 1
ATOM 1102 O O . PHE A 1 135 ? 11.625 -7.609 2.852 1 98.88 135 PHE A O 1
ATOM 1109 N N . MET A 1 136 ? 10.477 -6.562 4.48 1 98.88 136 MET A N 1
ATOM 1110 C CA . MET A 1 136 ? 9.859 -7.773 5.012 1 98.88 136 MET A CA 1
ATOM 1111 C C . MET A 1 136 ? 8.367 -7.562 5.246 1 98.88 136 MET A C 1
ATOM 1113 O O . MET A 1 136 ? 7.957 -6.531 5.785 1 98.88 136 MET A O 1
ATOM 1117 N N . GLY A 1 137 ? 7.629 -8.562 4.824 1 98.69 137 GLY A N 1
ATOM 1118 C CA . GLY A 1 137 ? 6.188 -8.367 4.918 1 98.69 137 GLY A CA 1
ATOM 1119 C C . GLY A 1 137 ? 5.43 -9.656 5.164 1 98.69 137 GLY A C 1
ATOM 1120 O O . GLY A 1 137 ? 5.93 -10.742 4.871 1 98.69 137 GLY A O 1
ATOM 1121 N N . LYS A 1 138 ? 4.289 -9.531 5.762 1 98.81 138 LYS A N 1
ATOM 1122 C CA . LYS A 1 138 ? 3.27 -10.57 5.871 1 98.81 138 LYS A CA 1
ATOM 1123 C C . LYS A 1 138 ? 1.916 -10.062 5.383 1 98.81 138 LYS A C 1
ATOM 1125 O O . LYS A 1 138 ? 1.547 -8.914 5.645 1 98.81 138 LYS A O 1
ATOM 1130 N N . ALA A 1 139 ? 1.271 -10.875 4.676 1 98.75 139 ALA A N 1
ATOM 1131 C CA . ALA A 1 139 ? -0.046 -10.484 4.18 1 98.75 139 ALA A CA 1
ATOM 1132 C C . ALA A 1 139 ? -0.993 -11.68 4.141 1 98.75 139 ALA A C 1
ATOM 1134 O O . ALA A 1 139 ? -0.556 -12.82 3.975 1 98.75 139 ALA A O 1
ATOM 1135 N N . SER A 1 140 ? -2.229 -11.375 4.305 1 98.69 140 SER A N 1
ATOM 1136 C CA . SER A 1 140 ? -3.281 -12.383 4.188 1 98.69 140 SER A CA 1
ATOM 1137 C C . SER A 1 140 ? -4.348 -11.945 3.186 1 98.69 140 SER A C 1
ATOM 1139 O O . SER A 1 140 ? -4.691 -10.766 3.111 1 98.69 140 SER A O 1
ATOM 1141 N N . TYR A 1 141 ? -4.82 -12.906 2.492 1 98.5 141 TYR A N 1
ATOM 1142 C CA . TYR A 1 141 ? -5.852 -12.672 1.483 1 98.5 141 TYR A CA 1
ATOM 1143 C C . TYR A 1 141 ? -6.992 -13.672 1.627 1 98.5 141 TYR A C 1
ATOM 1145 O O . TYR A 1 141 ? -6.77 -14.828 1.999 1 98.5 141 TYR A O 1
ATOM 1153 N N . LEU A 1 142 ? -8.125 -13.227 1.308 1 98.25 142 LEU A N 1
ATOM 1154 C CA . LEU A 1 142 ? -9.32 -14.062 1.304 1 98.25 142 LEU A CA 1
ATOM 1155 C C . LEU A 1 142 ? -9.859 -14.242 -0.113 1 98.25 142 LEU A C 1
ATOM 1157 O O . LEU A 1 142 ? -10.156 -13.258 -0.796 1 98.25 142 LEU A O 1
ATOM 1161 N N . LYS A 1 143 ? -9.914 -15.375 -0.524 1 97.25 143 LYS A N 1
ATOM 1162 C 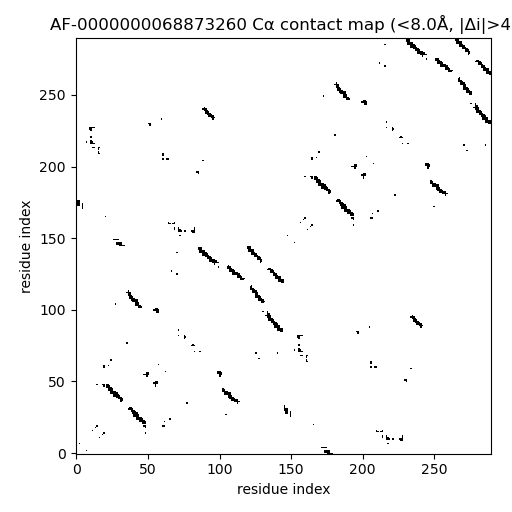CA . LYS A 1 143 ? -10.766 -15.734 -1.654 1 97.25 143 LYS A CA 1
ATOM 1163 C C . LYS A 1 143 ? -12.148 -16.172 -1.182 1 97.25 143 LYS A C 1
ATOM 1165 O O . LYS A 1 143 ? -12.312 -17.266 -0.646 1 97.25 143 LYS A O 1
ATOM 1170 N N . PRO A 1 144 ? -13.07 -15.414 -1.484 1 93.81 144 PRO A N 1
ATOM 1171 C CA . PRO A 1 144 ? -14.406 -15.773 -1.003 1 93.81 144 PRO A CA 1
ATOM 1172 C C . PRO A 1 144 ? -14.938 -17.047 -1.652 1 93.81 144 PRO A C 1
ATOM 1174 O O . PRO A 1 144 ? -14.445 -17.469 -2.705 1 93.81 144 PRO A O 1
ATOM 1177 N N . LYS A 1 145 ? -16 -17.688 -1.084 1 91.44 145 LYS A N 1
ATOM 1178 C CA . LYS A 1 145 ? -16.625 -18.891 -1.621 1 91.44 145 LYS A CA 1
ATOM 1179 C C . LYS A 1 145 ? -17.359 -18.594 -2.924 1 91.44 145 LYS A C 1
ATOM 1181 O O . LYS A 1 145 ? -17.875 -17.484 -3.113 1 91.44 145 LYS A O 1
ATOM 1186 N N . MET B 1 1 ? 8.016 -25.266 -9.984 1 91.62 1 MET B N 1
ATOM 1187 C CA . MET B 1 1 ? 7.281 -25.047 -11.227 1 91.62 1 MET B CA 1
ATOM 1188 C C . MET B 1 1 ? 7.445 -23.609 -11.711 1 91.62 1 MET B C 1
ATOM 1190 O O . MET B 1 1 ? 7.117 -22.672 -10.992 1 91.62 1 MET B O 1
ATOM 1194 N N . LYS B 1 2 ? 7.859 -23.484 -12.875 1 93.56 2 LYS B N 1
ATOM 1195 C CA . LYS B 1 2 ? 8.078 -22.172 -13.469 1 93.56 2 LYS B CA 1
ATOM 1196 C C . LYS B 1 2 ? 6.848 -21.703 -14.258 1 93.56 2 LYS B C 1
ATOM 1198 O O . LYS B 1 2 ? 6.367 -22.422 -15.141 1 93.56 2 LYS B O 1
ATOM 1203 N N . ILE B 1 3 ? 6.383 -20.594 -13.859 1 94.56 3 ILE B N 1
ATOM 1204 C CA . ILE B 1 3 ? 5.215 -20.078 -14.555 1 94.56 3 ILE B CA 1
ATOM 1205 C C . ILE B 1 3 ? 5.641 -19.469 -15.891 1 94.56 3 ILE B C 1
ATOM 1207 O O . ILE B 1 3 ? 6.621 -18.734 -15.961 1 94.56 3 ILE B O 1
ATOM 1211 N N . ASN B 1 4 ? 4.91 -19.781 -16.891 1 93.62 4 ASN B N 1
ATOM 1212 C CA . ASN B 1 4 ? 5.141 -19.156 -18.188 1 93.62 4 ASN B CA 1
ATOM 1213 C C . ASN B 1 4 ? 4.715 -17.688 -18.188 1 93.62 4 ASN B C 1
ATOM 1215 O O . ASN B 1 4 ? 3.521 -17.391 -18.141 1 93.62 4 ASN B O 1
ATOM 1219 N N . ILE B 1 5 ? 5.578 -16.797 -18.391 1 93.31 5 ILE B N 1
ATOM 1220 C CA . ILE B 1 5 ? 5.367 -15.359 -18.266 1 93.31 5 ILE B CA 1
ATOM 1221 C C . ILE B 1 5 ? 4.41 -14.883 -19.359 1 93.31 5 ILE B C 1
ATOM 1223 O O . ILE B 1 5 ? 3.668 -13.922 -19.156 1 93.31 5 ILE B O 1
ATOM 1227 N N . LYS B 1 6 ? 4.348 -15.609 -20.438 1 90.19 6 LYS B N 1
ATOM 1228 C CA . LYS B 1 6 ? 3.479 -15.227 -21.531 1 90.19 6 LYS B CA 1
ATOM 1229 C C . LYS B 1 6 ? 2.008 -15.391 -21.156 1 90.19 6 LYS B C 1
ATOM 1231 O O . LYS B 1 6 ? 1.137 -14.75 -21.75 1 90.19 6 LYS B O 1
ATOM 1236 N N . ASN B 1 7 ? 1.75 -16.172 -20.172 1 92.31 7 ASN B N 1
ATOM 1237 C CA . ASN B 1 7 ? 0.375 -16.453 -19.766 1 92.31 7 ASN B CA 1
ATOM 1238 C C . ASN B 1 7 ? 0.038 -15.781 -18.438 1 92.31 7 ASN B C 1
ATOM 1240 O O . ASN B 1 7 ? -1.01 -16.047 -17.859 1 92.31 7 ASN B O 1
ATOM 1244 N N . LEU B 1 8 ? 0.866 -14.93 -18 1 95.25 8 LEU B N 1
ATOM 1245 C CA . LEU B 1 8 ? 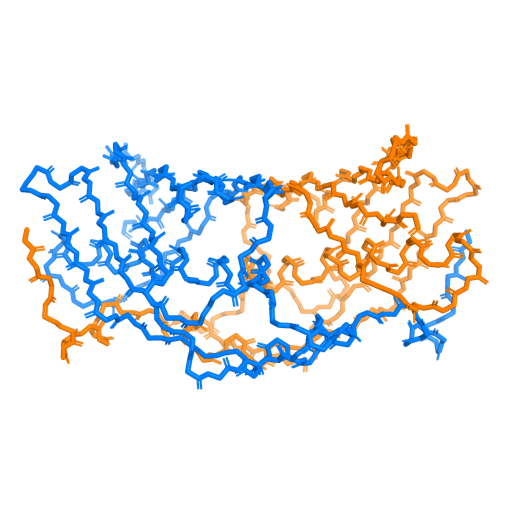0.753 -14.367 -16.656 1 95.25 8 LEU B CA 1
ATOM 1246 C C . LEU B 1 8 ? -0.494 -13.5 -16.531 1 95.25 8 LEU B C 1
ATOM 1248 O O . LEU B 1 8 ? -1.125 -13.453 -15.477 1 95.25 8 LEU B O 1
ATOM 1252 N N . SER B 1 9 ? -0.814 -12.859 -17.641 1 94.38 9 SER B N 1
ATOM 1253 C CA . SER B 1 9 ? -1.916 -11.898 -17.641 1 94.38 9 SER B CA 1
ATOM 1254 C C . SER B 1 9 ? -3.227 -12.57 -17.234 1 94.38 9 SER B C 1
ATOM 1256 O O . SER B 1 9 ? -4.109 -11.938 -16.656 1 94.38 9 SER B O 1
ATOM 1258 N N . ASN B 1 10 ? -3.348 -13.914 -17.422 1 95.44 10 ASN B N 1
ATOM 1259 C CA . ASN B 1 10 ? -4.551 -14.672 -17.094 1 95.44 10 ASN B CA 1
ATOM 1260 C C . ASN B 1 10 ? -4.773 -14.727 -15.578 1 95.44 10 ASN B C 1
ATOM 1262 O O . ASN B 1 10 ? -5.898 -14.938 -15.117 1 95.44 10 ASN B O 1
ATOM 1266 N N . PHE B 1 11 ? -3.701 -14.492 -14.859 1 96.69 11 PHE B N 1
ATOM 1267 C CA . PHE B 1 11 ? -3.779 -14.688 -13.414 1 96.69 11 PHE B CA 1
ATOM 1268 C C . PHE B 1 11 ? -3.688 -13.352 -12.68 1 96.69 11 PHE B C 1
ATOM 1270 O O . PHE B 1 11 ? -3.791 -13.305 -11.453 1 96.69 11 PHE B O 1
ATOM 1277 N N . MET B 1 12 ? -3.518 -12.281 -13.375 1 96.44 12 MET B N 1
ATOM 1278 C CA . MET B 1 12 ? -3.207 -10.992 -12.758 1 96.44 12 MET B CA 1
ATOM 1279 C C . MET B 1 12 ? -4.48 -10.195 -12.508 1 96.44 12 MET B C 1
ATOM 1281 O O . MET B 1 12 ? -5.473 -10.359 -13.219 1 96.44 12 MET B O 1
ATOM 1285 N N . SER B 1 13 ? -4.414 -9.375 -11.547 1 95 13 SER B N 1
ATOM 1286 C CA . SER B 1 13 ? -5.473 -8.398 -11.281 1 95 13 SER B CA 1
ATOM 1287 C C . SER B 1 13 ? -5.309 -7.156 -12.148 1 95 13 SER B C 1
ATOM 1289 O O . SER B 1 13 ? -4.309 -6.445 -12.039 1 95 13 SER B O 1
ATOM 1291 N N . PRO B 1 14 ? -6.25 -6.84 -12.922 1 93.31 14 PRO B N 1
ATOM 1292 C CA . PRO B 1 14 ? -6.176 -5.602 -13.703 1 93.31 14 PRO B CA 1
ATOM 1293 C C . PRO B 1 14 ? -6.066 -4.359 -12.82 1 93.31 14 PRO B C 1
ATOM 1295 O O . PRO B 1 14 ? -5.414 -3.383 -13.203 1 93.31 14 PRO B O 1
ATOM 1298 N N . TYR B 1 15 ? -6.664 -4.445 -11.703 1 93.5 15 TYR B N 1
ATOM 1299 C CA . TYR B 1 15 ? -6.617 -3.303 -10.797 1 93.5 15 TYR B CA 1
ATOM 1300 C C . TYR B 1 15 ? -5.184 -2.975 -10.414 1 93.5 15 TYR B C 1
ATOM 1302 O O . TYR B 1 15 ? -4.738 -1.835 -10.562 1 93.5 15 TYR B O 1
ATOM 1310 N N . LEU B 1 16 ? -4.465 -3.982 -9.984 1 94.88 16 LEU B N 1
ATOM 1311 C CA . LEU B 1 16 ? -3.107 -3.77 -9.492 1 94.88 16 LEU B CA 1
ATOM 1312 C C . LEU B 1 16 ? -2.154 -3.447 -10.641 1 94.88 16 LEU B C 1
ATOM 1314 O O . LEU B 1 16 ? -1.066 -2.914 -10.414 1 94.88 16 LEU B O 1
ATOM 1318 N N . ASN B 1 17 ? -2.646 -3.775 -11.789 1 92.12 17 ASN B N 1
ATOM 1319 C CA . ASN B 1 17 ? -1.806 -3.525 -12.961 1 92.12 17 ASN B CA 1
ATOM 1320 C C . ASN B 1 17 ? -1.998 -2.111 -13.492 1 92.12 17 ASN B C 1
ATOM 1322 O O . ASN B 1 17 ? -1.022 -1.415 -13.781 1 92.12 17 ASN B O 1
ATOM 1326 N N . GLN B 1 18 ? -3.303 -1.668 -13.477 1 91.94 18 GLN B N 1
ATOM 1327 C CA . GLN B 1 18 ? -3.49 -0.418 -14.211 1 91.94 18 GLN B CA 1
ATOM 1328 C C . GLN B 1 18 ? -4.641 0.394 -13.617 1 91.94 18 GLN B C 1
ATOM 1330 O O . GLN B 1 18 ? -4.57 1.623 -13.555 1 91.94 18 GLN B O 1
ATOM 1335 N N . GLU B 1 19 ? -5.629 -0.18 -13.156 1 91.88 19 GLU B N 1
ATOM 1336 C CA . GLU B 1 19 ? -6.887 0.505 -12.883 1 91.88 19 GLU B CA 1
ATOM 1337 C C . GLU B 1 19 ? -6.777 1.377 -11.633 1 91.88 19 GLU B C 1
ATOM 1339 O O . GLU B 1 19 ? -7.512 2.355 -11.484 1 91.88 19 GLU B O 1
ATOM 1344 N N . PHE B 1 20 ? -5.867 0.987 -10.75 1 91.94 20 PHE B N 1
ATOM 1345 C CA . PHE B 1 20 ? -5.645 1.77 -9.539 1 91.94 20 PHE B CA 1
ATOM 1346 C C . PHE B 1 20 ? -5.297 3.213 -9.883 1 91.94 20 PHE B C 1
ATOM 1348 O O . PHE B 1 20 ? -5.48 4.113 -9.062 1 91.94 20 PHE B O 1
ATOM 1355 N N . LYS B 1 21 ? -4.824 3.49 -11.031 1 93.62 21 LYS B N 1
ATOM 1356 C CA . LYS B 1 21 ? -4.406 4.82 -11.461 1 93.62 21 LYS B CA 1
ATOM 1357 C C . LYS B 1 21 ? -5.605 5.75 -11.625 1 93.62 21 LYS B C 1
ATOM 1359 O O . LYS B 1 21 ? -5.449 6.969 -11.68 1 93.62 21 LYS B O 1
ATOM 1364 N N . GLN B 1 22 ? -6.676 5.199 -11.703 1 93.94 22 GLN B N 1
ATOM 1365 C CA . GLN B 1 22 ? -7.895 5.984 -11.867 1 93.94 22 GLN B CA 1
ATOM 1366 C C . GLN B 1 22 ? -8.312 6.633 -10.555 1 93.94 22 GLN B C 1
ATOM 1368 O O . GLN B 1 22 ? -8.992 7.66 -10.547 1 93.94 22 GLN B O 1
ATOM 1373 N N . ASP B 1 23 ? -7.938 5.992 -9.484 1 95.75 23 ASP B N 1
ATOM 1374 C CA . ASP B 1 23 ? -8.383 6.473 -8.18 1 95.75 23 ASP B CA 1
ATOM 1375 C C . ASP B 1 23 ? -7.781 7.844 -7.871 1 95.75 23 ASP B C 1
ATOM 1377 O O . ASP B 1 23 ? -6.562 8.023 -7.938 1 95.75 23 ASP B O 1
ATOM 1381 N N . ARG B 1 24 ? -8.672 8.758 -7.57 1 96.75 24 ARG B N 1
ATOM 1382 C CA . ARG B 1 24 ? -8.289 10.094 -7.125 1 96.75 24 ARG B CA 1
ATOM 1383 C C . ARG B 1 24 ? -9.039 10.484 -5.855 1 96.75 24 ARG B C 1
ATOM 1385 O O . ARG B 1 24 ? -10.227 10.18 -5.711 1 96.75 24 ARG B O 1
ATOM 1392 N N . PHE B 1 25 ? -8.289 11.125 -4.992 1 97.56 25 PHE B N 1
ATOM 1393 C CA . PHE B 1 25 ? -8.93 11.57 -3.758 1 97.56 25 PHE B CA 1
ATOM 1394 C C . PHE B 1 25 ? -8.562 13.016 -3.445 1 97.56 25 PHE B C 1
ATOM 1396 O O . PHE B 1 25 ? -7.543 13.523 -3.926 1 97.56 25 PHE B O 1
ATOM 1403 N N . GLU B 1 26 ? -9.391 13.641 -2.689 1 97.38 26 GLU B N 1
ATOM 1404 C CA . GLU B 1 26 ? -9.133 14.961 -2.123 1 97.38 26 GLU B CA 1
ATOM 1405 C C . GLU B 1 26 ? -9.523 15.016 -0.648 1 97.38 26 GLU B C 1
ATOM 1407 O O . GLU B 1 26 ? -10.523 14.414 -0.242 1 97.38 26 GLU B O 1
ATOM 1412 N N . PHE B 1 27 ? -8.75 15.695 0.056 1 98.31 27 PHE B N 1
ATOM 1413 C CA . PHE B 1 27 ? -9.117 15.969 1.438 1 98.31 27 PHE B CA 1
ATOM 1414 C C . PHE B 1 27 ? -10.094 17.141 1.511 1 98.31 27 PHE B C 1
ATOM 1416 O O . PHE B 1 27 ? -9.812 18.219 0.994 1 98.31 27 PHE B O 1
ATOM 1423 N N . THR B 1 28 ? -11.188 16.922 2.201 1 98.06 28 THR B N 1
ATOM 1424 C CA . THR B 1 28 ? -12.172 17.984 2.324 1 98.06 28 THR B CA 1
ATOM 1425 C C . THR B 1 28 ? -12.055 18.688 3.678 1 98.06 28 THR B C 1
ATOM 1427 O O . THR B 1 28 ? -12.508 19.812 3.842 1 98.06 28 THR B O 1
ATOM 1430 N N . SER B 1 29 ? -11.469 17.953 4.617 1 98.31 29 SER B N 1
ATOM 1431 C CA . SER B 1 29 ? -11.18 18.531 5.926 1 98.31 29 SER B CA 1
ATOM 1432 C C . SER B 1 29 ? -10.047 17.781 6.621 1 98.31 29 SER B C 1
ATOM 1434 O O . SER B 1 29 ? -9.945 16.562 6.516 1 98.31 29 SER B O 1
ATOM 1436 N N . ILE B 1 30 ? -9.242 18.531 7.312 1 98.62 30 ILE B N 1
ATOM 1437 C CA . ILE B 1 30 ? -8.219 17.984 8.195 1 98.62 30 ILE B CA 1
ATOM 1438 C C . ILE B 1 30 ? -8.125 18.828 9.461 1 98.62 30 ILE B C 1
ATOM 1440 O O . ILE B 1 30 ? -7.875 20.031 9.398 1 98.62 30 ILE B O 1
ATOM 1444 N N . ASP B 1 31 ? -8.312 18.156 10.547 1 98.62 31 ASP B N 1
ATOM 1445 C CA . ASP B 1 31 ? 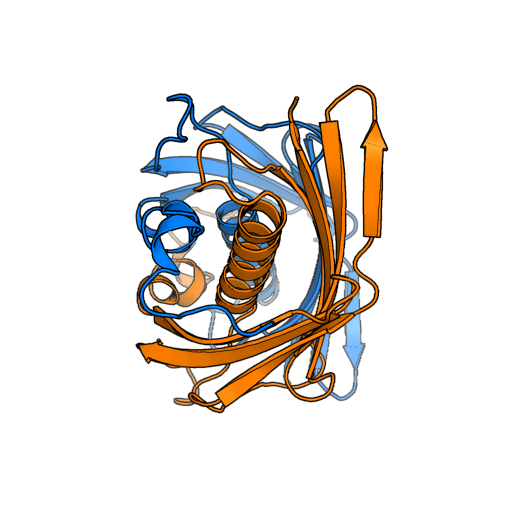-8.242 18.812 11.852 1 98.62 31 ASP B CA 1
ATOM 1446 C C . ASP B 1 31 ? -7.203 18.125 12.75 1 98.62 31 ASP B C 1
ATOM 1448 O O . ASP B 1 31 ? -7.258 16.922 12.953 1 98.62 31 ASP B O 1
ATOM 1452 N N . ILE B 1 32 ? -6.363 18.891 13.258 1 98.38 32 ILE B N 1
ATOM 1453 C CA . ILE B 1 32 ? -5.359 18.422 14.203 1 98.38 32 ILE B CA 1
ATOM 1454 C C . ILE B 1 32 ? -5.648 18.984 15.594 1 98.38 32 ILE B C 1
ATOM 1456 O O . ILE B 1 32 ? -5.918 20.172 15.742 1 98.38 32 ILE B O 1
ATOM 1460 N N . SER B 1 33 ? -5.594 18.078 16.547 1 98.5 33 SER B N 1
ATOM 1461 C CA . SER B 1 33 ? -5.863 18.516 17.922 1 98.5 33 SER B CA 1
ATOM 1462 C C . SER B 1 33 ? -4.809 19.516 18.391 1 98.5 33 SER B C 1
ATOM 1464 O O . SER B 1 33 ? -3.693 19.547 17.875 1 98.5 33 SER B O 1
ATOM 1466 N N . ASP B 1 34 ? -5.094 20.219 19.406 1 97.12 34 ASP B N 1
ATOM 1467 C CA . ASP B 1 34 ? -4.199 21.25 19.922 1 97.12 34 ASP B CA 1
ATOM 1468 C C . ASP B 1 34 ? -2.891 20.656 20.438 1 97.12 34 ASP B C 1
ATOM 1470 O O . ASP B 1 34 ? -1.826 21.25 20.297 1 97.12 34 ASP B O 1
ATOM 1474 N N . ASP B 1 35 ? -2.965 19.5 20.969 1 96.88 35 ASP B N 1
ATOM 1475 C CA . ASP B 1 35 ? -1.768 18.859 21.5 1 96.88 35 ASP B CA 1
ATOM 1476 C C . ASP B 1 35 ? -1.012 18.109 20.406 1 96.88 35 ASP B C 1
ATOM 1478 O O . ASP B 1 35 ? -0.014 17.438 20.672 1 96.88 35 ASP B O 1
ATOM 1482 N N . LYS B 1 36 ? -1.571 18.188 19.234 1 97.19 36 LYS B N 1
ATOM 1483 C CA . LYS B 1 36 ? -0.971 17.641 18.031 1 97.19 36 LYS B CA 1
ATOM 1484 C C . LYS B 1 36 ? -0.865 16.109 18.109 1 97.19 36 LYS B C 1
ATOM 1486 O O . LYS B 1 36 ? -0.005 15.508 17.469 1 97.19 36 LYS B O 1
ATOM 1491 N N . LYS B 1 37 ? -1.797 15.508 18.891 1 98.31 37 LYS B N 1
ATOM 1492 C CA . LYS B 1 37 ? -1.699 14.062 19.062 1 98.31 37 LYS B CA 1
ATOM 1493 C C . LYS B 1 37 ? -2.82 13.336 18.328 1 98.31 37 LYS B C 1
ATOM 1495 O O . LYS B 1 37 ? -2.814 12.109 18.234 1 98.31 37 LYS B O 1
ATOM 1500 N N . ASN B 1 38 ? -3.742 14.094 17.844 1 98.69 38 ASN B N 1
ATOM 1501 C CA . ASN B 1 38 ? -4.875 13.523 17.125 1 98.69 38 ASN B CA 1
ATOM 1502 C C . ASN B 1 38 ? -5.156 14.273 15.82 1 98.69 38 ASN B C 1
ATOM 1504 O O . ASN B 1 38 ? -4.945 15.484 15.742 1 98.69 38 ASN B O 1
ATOM 1508 N N . LEU B 1 39 ? -5.617 13.617 14.828 1 98.75 39 LEU B N 1
ATOM 1509 C CA . LEU B 1 39 ? -5.961 14.156 13.516 1 98.75 39 LEU B CA 1
ATOM 1510 C C . LEU B 1 39 ? -7.211 13.477 12.961 1 98.75 39 LEU B C 1
ATOM 1512 O O . LEU B 1 39 ? -7.324 12.25 12.992 1 98.75 39 LEU B O 1
ATOM 1516 N N . ILE B 1 40 ? -8.148 14.273 12.555 1 98.81 40 ILE B N 1
ATOM 1517 C CA . ILE B 1 40 ? -9.336 13.781 11.859 1 98.81 40 ILE B CA 1
ATOM 1518 C C . ILE B 1 40 ? -9.383 14.367 10.445 1 98.81 40 ILE B C 1
ATOM 1520 O O . ILE B 1 40 ? -9.234 15.578 10.266 1 98.81 40 ILE B O 1
ATOM 1524 N N . ALA B 1 41 ? -9.57 13.516 9.5 1 98.81 41 ALA B N 1
ATOM 1525 C CA . ALA B 1 41 ? -9.68 13.977 8.117 1 98.81 41 ALA B CA 1
ATOM 1526 C C . ALA B 1 41 ? -10.906 13.383 7.438 1 98.81 41 ALA B C 1
ATOM 1528 O O . ALA B 1 41 ? -11.32 12.258 7.75 1 98.81 41 ALA B O 1
ATOM 1529 N N . LEU B 1 42 ? -11.445 14.109 6.562 1 98.88 42 LEU B N 1
ATOM 1530 C CA . LEU B 1 42 ? -12.477 13.648 5.641 1 98.88 42 LEU B CA 1
ATOM 1531 C C . LEU B 1 42 ? -11.961 13.656 4.207 1 98.88 42 LEU B C 1
ATOM 1533 O O . LEU B 1 42 ? -11.32 14.617 3.777 1 98.88 42 LEU B O 1
ATOM 1537 N N . VAL B 1 43 ? -12.266 12.578 3.531 1 98.62 43 VAL B N 1
ATOM 1538 C CA . VAL B 1 43 ? -11.719 12.367 2.197 1 98.62 43 VAL B CA 1
ATOM 1539 C C . VAL B 1 43 ? -12.844 12.031 1.223 1 98.62 43 VAL B C 1
ATOM 1541 O O . VAL B 1 43 ? -13.734 11.242 1.545 1 98.62 43 VAL B O 1
ATOM 1544 N N . ASP B 1 44 ? -12.805 12.602 0.038 1 98.44 44 ASP B N 1
ATOM 1545 C CA . ASP B 1 44 ? -13.672 12.234 -1.074 1 98.44 44 ASP B CA 1
ATOM 1546 C C . ASP B 1 44 ? -12.883 11.555 -2.188 1 98.44 44 ASP B C 1
ATOM 1548 O O . ASP B 1 44 ? -11.773 11.984 -2.521 1 98.44 44 ASP B O 1
ATOM 1552 N N . LEU B 1 45 ? -13.438 10.492 -2.654 1 97.56 45 LEU B N 1
ATOM 1553 C CA . LEU B 1 45 ? -12.938 9.953 -3.918 1 97.56 45 LEU B CA 1
ATOM 1554 C C . LEU B 1 45 ? -13.586 10.664 -5.102 1 97.56 45 LEU B C 1
ATOM 1556 O O . LEU B 1 45 ? -14.797 10.57 -5.305 1 97.56 45 LEU B O 1
ATOM 1560 N N . THR B 1 46 ? -12.758 11.32 -5.902 1 96.69 46 THR B N 1
ATOM 1561 C CA . THR B 1 46 ? -13.289 12.109 -7.008 1 96.69 46 THR B CA 1
ATOM 1562 C C . THR B 1 46 ? -13.312 11.289 -8.297 1 96.69 46 THR B C 1
ATOM 1564 O O . THR B 1 46 ? -13.992 11.648 -9.258 1 96.69 46 THR B O 1
ATOM 1567 N N . ASP B 1 47 ? -12.508 10.227 -8.406 1 95.44 47 ASP B N 1
ATOM 1568 C CA . ASP B 1 47 ? -12.508 9.195 -9.445 1 95.44 47 ASP B CA 1
ATOM 1569 C C . ASP B 1 47 ? -12.148 7.832 -8.859 1 95.44 47 ASP B C 1
ATOM 1571 O O . ASP B 1 47 ? -11.492 7.746 -7.82 1 95.44 47 ASP B O 1
ATOM 1575 N N . HIS B 1 48 ? -12.688 6.836 -9.539 1 93.81 48 HIS B N 1
ATOM 1576 C CA . HIS B 1 48 ? -12.43 5.512 -8.984 1 93.81 48 HIS B CA 1
ATOM 1577 C C . HIS B 1 48 ? -12.648 4.422 -10.031 1 93.81 48 HIS B C 1
ATOM 1579 O O . HIS B 1 48 ? -13.5 4.566 -10.906 1 93.81 48 HIS B O 1
ATOM 1585 N N . ALA B 1 49 ? -11.844 3.414 -9.875 1 90.31 49 ALA B N 1
ATOM 1586 C CA . ALA B 1 49 ? -12.086 2.195 -10.641 1 90.31 49 ALA B CA 1
ATOM 1587 C C . ALA B 1 49 ? -13.211 1.373 -10.023 1 90.31 49 ALA B C 1
ATOM 1589 O O . ALA B 1 49 ? -13.43 1.417 -8.812 1 90.31 49 ALA B O 1
ATOM 1590 N N . LEU B 1 50 ? -13.852 0.677 -10.891 1 84.69 50 LEU B N 1
ATOM 1591 C CA . LEU B 1 50 ? -14.891 -0.22 -10.398 1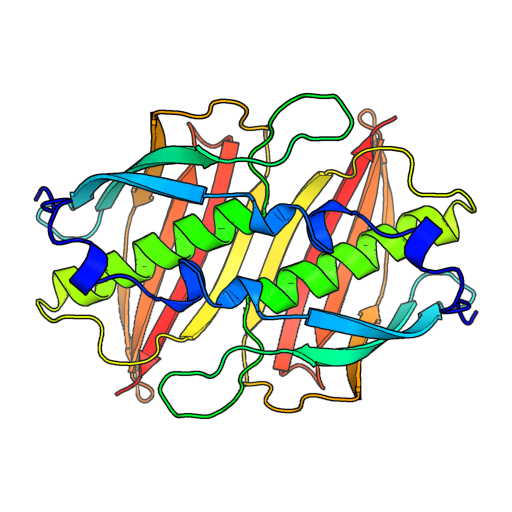 84.69 50 LEU B CA 1
ATOM 1592 C C . LEU B 1 50 ? -14.359 -1.644 -10.258 1 84.69 50 LEU B C 1
ATOM 1594 O O . LEU B 1 50 ? -13.516 -2.074 -11.047 1 84.69 50 LEU B O 1
ATOM 1598 N N . SER B 1 51 ? -14.898 -2.232 -9.203 1 78.88 51 SER B N 1
ATOM 1599 C CA . SER B 1 51 ? -14.578 -3.643 -9.023 1 78.88 51 SER B CA 1
ATOM 1600 C C . SER B 1 51 ? -15.32 -4.512 -10.031 1 78.88 51 SER B C 1
ATOM 1602 O O . SER B 1 51 ? -16.156 -4.016 -10.797 1 78.88 51 SER B O 1
ATOM 1604 N N . SER B 1 52 ? -14.867 -5.762 -10.008 1 75.25 52 SER B N 1
ATOM 1605 C CA . SER B 1 52 ? -15.469 -6.703 -10.945 1 75.25 52 SER B CA 1
ATOM 1606 C C . SER B 1 52 ? -16.953 -6.902 -10.656 1 75.25 52 SER B C 1
ATOM 1608 O O . SER B 1 52 ? -17.719 -7.301 -11.539 1 75.25 52 SER B O 1
ATOM 1610 N N . ASP B 1 53 ? -17.359 -6.602 -9.453 1 76.25 53 ASP B N 1
ATOM 1611 C CA . ASP B 1 53 ? -18.766 -6.773 -9.086 1 76.25 53 ASP B CA 1
ATOM 1612 C C . ASP B 1 53 ? -19.562 -5.516 -9.398 1 76.25 53 ASP B C 1
ATOM 1614 O O . ASP B 1 53 ? -20.766 -5.445 -9.086 1 76.25 53 ASP B O 1
ATOM 1618 N N . GLY B 1 54 ? -18.875 -4.539 -9.867 1 81.44 54 GLY B N 1
ATOM 1619 C CA . GLY B 1 54 ? -19.547 -3.322 -10.281 1 81.44 54 GLY B CA 1
ATOM 1620 C C . GLY B 1 54 ? -19.641 -2.287 -9.172 1 81.44 54 GLY B C 1
ATOM 1621 O O . GLY B 1 54 ? -20.219 -1.21 -9.367 1 81.44 54 GLY B O 1
ATOM 1622 N N . ASN B 1 55 ? -19.156 -2.672 -8.055 1 85.31 55 ASN B N 1
ATOM 1623 C CA . ASN B 1 55 ? -19.203 -1.765 -6.918 1 85.31 55 ASN B CA 1
ATOM 1624 C C . ASN B 1 55 ? -17.828 -1.175 -6.602 1 85.31 55 ASN B C 1
ATOM 1626 O O . ASN B 1 55 ? -16.812 -1.735 -6.992 1 85.31 55 ASN B O 1
ATOM 1630 N N . PHE B 1 56 ? -18 -0.044 -5.949 1 90.19 56 PHE B N 1
ATOM 1631 C CA . PHE B 1 56 ? -16.766 0.545 -5.457 1 90.19 56 PHE B CA 1
ATOM 1632 C C . PHE B 1 56 ? -16.406 -0.025 -4.094 1 90.19 56 PHE B C 1
ATOM 1634 O O . PHE B 1 56 ? -17.266 -0.162 -3.221 1 90.19 56 PHE B O 1
ATOM 1641 N N . HIS B 1 57 ? -15.203 -0.325 -3.967 1 93.94 57 HIS B N 1
ATOM 1642 C CA . HIS B 1 57 ? -14.562 -0.65 -2.699 1 93.94 57 HIS B CA 1
ATOM 1643 C C . HIS B 1 57 ? -13.242 0.089 -2.545 1 93.94 57 HIS B C 1
ATOM 1645 O O . HIS B 1 57 ? -12.406 0.067 -3.451 1 93.94 57 HIS B O 1
ATOM 1651 N N . LEU B 1 58 ? -13.141 0.763 -1.427 1 96.75 58 LEU B N 1
ATOM 1652 C CA . LEU B 1 58 ? -11.836 1.373 -1.185 1 96.75 58 LEU B CA 1
ATOM 1653 C C . LEU B 1 58 ? -10.742 0.312 -1.123 1 96.75 58 LEU B C 1
ATOM 1655 O O . LEU B 1 58 ? -10.805 -0.597 -0.292 1 96.75 58 LEU B O 1
ATOM 1659 N N . SER B 1 59 ? -9.773 0.461 -1.983 1 96.06 59 SER B N 1
ATOM 1660 C CA . SER B 1 59 ? -8.719 -0.546 -2.07 1 96.06 59 SER B CA 1
ATOM 1661 C C . SER B 1 59 ? -7.648 -0.32 -1.01 1 96.06 59 SER B C 1
ATOM 1663 O O . SER B 1 59 ? -7.484 0.798 -0.518 1 96.06 59 SER B O 1
ATOM 1665 N N . ALA B 1 60 ? -6.91 -1.344 -0.72 1 97.31 60 ALA B N 1
ATOM 1666 C CA . ALA B 1 60 ? -5.77 -1.243 0.183 1 97.31 60 ALA B CA 1
ATOM 1667 C C . ALA B 1 60 ? -4.727 -0.271 -0.359 1 97.31 60 ALA B C 1
ATOM 1669 O O . ALA B 1 60 ? -4.098 0.467 0.405 1 97.31 60 ALA B O 1
ATOM 1670 N N . ILE B 1 61 ? -4.543 -0.241 -1.67 1 97.12 61 ILE B N 1
ATOM 1671 C CA . ILE B 1 61 ? -3.559 0.623 -2.311 1 97.12 61 ILE B CA 1
ATOM 1672 C C . ILE B 1 61 ? -3.963 2.086 -2.133 1 97.12 61 ILE B C 1
ATOM 1674 O O . ILE B 1 61 ? -3.152 2.91 -1.703 1 97.12 61 ILE B O 1
ATOM 1678 N N . THR B 1 62 ? -5.18 2.393 -2.4 1 97.44 62 THR B N 1
ATOM 1679 C CA . THR B 1 62 ? -5.656 3.766 -2.26 1 97.44 62 THR B CA 1
ATOM 1680 C C . THR B 1 62 ? -5.645 4.195 -0.795 1 97.44 62 THR B C 1
ATOM 1682 O O . THR B 1 62 ? -5.277 5.328 -0.477 1 97.44 62 THR B O 1
ATOM 1685 N N . ASN B 1 63 ? -6.031 3.266 0.043 1 98.56 63 ASN B N 1
ATOM 1686 C CA . ASN B 1 63 ? -5.949 3.537 1.475 1 98.56 63 ASN B CA 1
ATOM 1687 C C . ASN B 1 63 ? -4.523 3.889 1.897 1 98.56 63 ASN B C 1
ATOM 1689 O O . ASN B 1 63 ? -4.316 4.832 2.664 1 98.56 63 ASN B O 1
ATOM 1693 N N . ALA B 1 64 ? -3.588 3.125 1.427 1 98.31 64 ALA B N 1
ATOM 1694 C CA . ALA B 1 64 ? -2.189 3.375 1.771 1 98.31 64 ALA B CA 1
ATOM 1695 C C . ALA B 1 64 ? -1.749 4.758 1.305 1 98.31 64 ALA B C 1
ATOM 1697 O O . ALA B 1 64 ? -1.022 5.457 2.016 1 98.31 64 ALA B O 1
ATOM 1698 N N . ARG B 1 65 ? -2.189 5.168 0.178 1 98.19 65 ARG B N 1
ATOM 1699 C CA . ARG B 1 65 ? -1.86 6.488 -0.345 1 98.19 65 ARG B CA 1
ATOM 1700 C C . ARG B 1 65 ? -2.449 7.586 0.533 1 98.19 65 ARG B C 1
ATOM 1702 O O . ARG B 1 65 ? -1.767 8.562 0.862 1 98.19 65 ARG B O 1
ATOM 1709 N N . ILE B 1 66 ? -3.678 7.426 0.899 1 98.69 66 ILE B N 1
ATOM 1710 C CA . ILE B 1 66 ? -4.371 8.43 1.698 1 98.69 66 ILE B CA 1
ATOM 1711 C C . ILE B 1 66 ? -3.709 8.547 3.07 1 98.69 66 ILE B C 1
ATOM 1713 O O . ILE B 1 66 ? -3.381 9.648 3.52 1 98.69 66 ILE B O 1
ATOM 1717 N N . ALA B 1 67 ? -3.475 7.406 3.656 1 98.75 67 ALA B N 1
ATOM 1718 C CA . ALA B 1 67 ? -2.855 7.379 4.98 1 98.75 67 ALA B CA 1
ATOM 1719 C C . ALA B 1 67 ? -1.451 7.973 4.938 1 98.75 67 ALA B C 1
ATOM 1721 O O . ALA B 1 67 ? -1.075 8.758 5.816 1 98.75 67 ALA B O 1
ATOM 1722 N N . GLY B 1 68 ? -0.693 7.57 3.939 1 98.44 68 GLY B N 1
ATOM 1723 C CA . GLY B 1 68 ? 0.638 8.133 3.777 1 98.44 68 GLY B CA 1
ATOM 1724 C C . GLY B 1 68 ? 0.63 9.641 3.586 1 98.44 68 GLY B C 1
ATOM 1725 O O . GLY B 1 68 ? 1.444 10.344 4.18 1 98.44 68 GLY B O 1
ATOM 1726 N N . GLN B 1 69 ? -0.273 10.125 2.785 1 98.31 69 GLN B N 1
ATOM 1727 C CA . GLN B 1 69 ? -0.392 11.555 2.527 1 98.31 69 GLN B CA 1
ATOM 1728 C C . GLN B 1 69 ? -0.739 12.32 3.803 1 98.31 69 GLN B C 1
ATOM 1730 O O . GLN B 1 69 ? -0.207 13.398 4.051 1 98.31 69 GLN B O 1
ATOM 1735 N N . LEU B 1 70 ? -1.614 11.75 4.613 1 98.69 70 LEU B N 1
ATOM 1736 C CA . LEU B 1 70 ? -1.989 12.383 5.875 1 98.69 70 LEU B CA 1
ATOM 1737 C C . LEU B 1 70 ? -0.788 12.484 6.809 1 98.69 70 LEU B C 1
ATOM 1739 O O . LEU B 1 70 ? -0.605 13.508 7.48 1 98.69 70 LEU B O 1
ATOM 1743 N N . ALA B 1 71 ? 0.005 11.414 6.805 1 98.62 71 ALA B N 1
ATOM 1744 C CA . ALA B 1 71 ? 1.207 11.445 7.637 1 98.62 71 ALA B CA 1
ATOM 1745 C C . ALA B 1 71 ? 2.156 12.555 7.188 1 98.62 71 ALA B C 1
ATOM 1747 O O . ALA B 1 71 ? 2.672 13.312 8.016 1 98.62 71 ALA B O 1
ATOM 1748 N N . ILE B 1 72 ? 2.324 12.625 5.922 1 98.12 72 ILE B N 1
ATOM 1749 C CA . ILE B 1 72 ? 3.246 13.609 5.371 1 98.12 72 ILE B CA 1
ATOM 1750 C C . ILE B 1 72 ? 2.717 15.016 5.637 1 98.12 72 ILE B C 1
ATOM 1752 O O . ILE B 1 72 ? 3.461 15.898 6.074 1 98.12 72 ILE B O 1
ATOM 1756 N N . ILE B 1 73 ? 1.457 15.25 5.422 1 98.31 73 ILE B N 1
ATOM 1757 C CA . ILE B 1 73 ? 0.827 16.531 5.691 1 98.31 73 ILE B CA 1
ATOM 1758 C C . ILE B 1 73 ? 1.006 16.891 7.164 1 98.31 73 ILE B C 1
ATOM 1760 O O . ILE B 1 73 ? 1.416 18.016 7.488 1 98.31 73 ILE B O 1
ATOM 1764 N N . TYR B 1 74 ? 0.729 15.945 7.996 1 98.62 74 TYR B N 1
ATOM 1765 C CA . TYR B 1 74 ? 0.879 16.172 9.43 1 98.62 74 TYR B CA 1
ATOM 1766 C C . TYR B 1 74 ? 2.297 16.609 9.766 1 98.62 74 TYR B C 1
ATOM 1768 O O . TYR B 1 74 ? 2.488 17.609 10.469 1 98.62 74 TYR B O 1
ATOM 1776 N N . ILE B 1 75 ? 3.262 15.93 9.266 1 9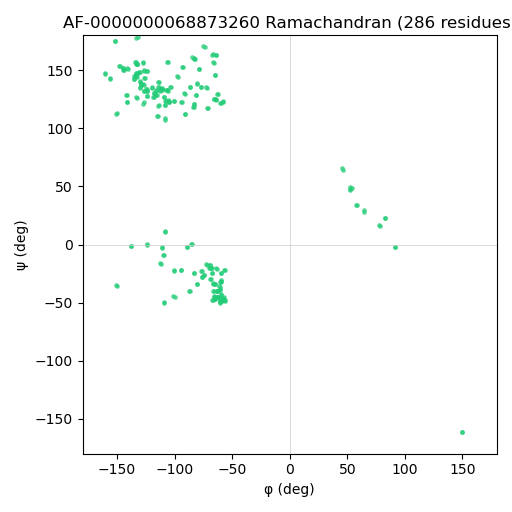8.31 75 ILE B N 1
ATOM 1777 C CA . ILE B 1 75 ? 4.664 16.172 9.594 1 98.31 75 ILE B CA 1
ATOM 1778 C C . ILE B 1 75 ? 5.051 17.594 9.188 1 98.31 75 ILE B C 1
ATOM 1780 O O . ILE B 1 75 ? 5.523 18.375 10.016 1 98.31 75 ILE B O 1
ATOM 1784 N N . PHE B 1 76 ? 4.742 17.938 8.055 1 97.81 76 PHE B N 1
ATOM 1785 C CA . PHE B 1 76 ? 5.227 19.234 7.57 1 97.81 76 PHE B CA 1
ATOM 1786 C C . PHE B 1 76 ? 4.359 20.359 8.094 1 97.81 76 PHE B C 1
ATOM 1788 O O . PHE B 1 76 ? 4.855 21.469 8.359 1 97.81 76 PHE B O 1
ATOM 1795 N N . TYR B 1 77 ? 3.088 20.141 8.25 1 97.69 77 TYR B N 1
ATOM 1796 C CA . TYR B 1 77 ? 2.236 21.141 8.867 1 97.69 77 TYR B CA 1
ATOM 1797 C C . TYR B 1 77 ? 2.699 21.469 10.281 1 97.69 77 TYR B C 1
ATOM 1799 O O . TYR B 1 77 ? 2.824 22.625 10.656 1 97.69 77 TYR B O 1
ATOM 1807 N N . CYS B 1 78 ? 2.975 20.422 11.055 1 97 78 CYS B N 1
ATOM 1808 C CA . CYS B 1 78 ? 3.371 20.609 12.445 1 97 78 CYS B CA 1
ATOM 1809 C C . CYS B 1 78 ? 4.75 21.25 12.539 1 97 78 CYS B C 1
ATOM 1811 O O . CYS B 1 78 ? 5.043 21.969 13.492 1 97 78 CYS B O 1
ATOM 1813 N N . LEU B 1 79 ? 5.555 20.969 11.547 1 95.94 79 LEU B N 1
ATOM 1814 C CA . LEU B 1 79 ? 6.867 21.609 11.508 1 95.94 79 LEU B CA 1
ATOM 1815 C C . LEU B 1 79 ? 6.754 23.062 11.047 1 95.94 79 LEU B C 1
ATOM 1817 O O . LEU B 1 79 ? 7.688 23.844 11.234 1 95.94 79 LEU B O 1
ATOM 1821 N N . GLY B 1 80 ? 5.695 23.406 10.336 1 95.94 80 GLY B N 1
ATOM 1822 C CA . GLY B 1 80 ? 5.469 24.766 9.875 1 95.94 80 GLY B CA 1
ATOM 1823 C C . GLY B 1 80 ? 6.227 25.094 8.602 1 95.94 80 GLY B C 1
ATOM 1824 O O . GLY B 1 80 ? 6.559 26.25 8.359 1 95.94 80 GLY B O 1
ATOM 1825 N N . ILE B 1 81 ? 6.59 24.031 7.82 1 96.62 81 ILE B N 1
ATOM 1826 C CA . ILE B 1 81 ? 7.332 24.25 6.586 1 96.62 81 ILE B CA 1
ATOM 1827 C C . ILE B 1 81 ? 6.699 23.438 5.457 1 96.62 81 ILE B C 1
ATOM 1829 O O . ILE B 1 81 ? 6.055 22.422 5.707 1 96.62 81 ILE B O 1
ATOM 1833 N N . PRO B 1 82 ? 6.883 23.859 4.203 1 96.25 82 PRO B N 1
ATOM 1834 C CA . PRO B 1 82 ? 6.438 23.031 3.074 1 96.25 82 PRO B CA 1
ATOM 1835 C C . PRO B 1 82 ? 7.223 21.734 2.953 1 96.25 82 PRO B C 1
ATOM 1837 O O . PRO B 1 82 ? 8.344 21.625 3.459 1 96.25 82 PRO B O 1
ATOM 1840 N N . LYS B 1 83 ? 6.609 20.812 2.332 1 94 83 LYS B N 1
ATOM 1841 C CA . LYS B 1 83 ? 7.344 19.578 2.049 1 94 83 LYS B CA 1
ATOM 1842 C C . LYS B 1 83 ? 8.602 19.859 1.241 1 94 83 LYS B C 1
ATOM 1844 O O . LYS B 1 83 ? 8.531 20.406 0.134 1 94 83 LYS B O 1
ATOM 1849 N N . ASN B 1 84 ? 9.734 19.438 1.807 1 91.5 84 ASN B N 1
ATOM 1850 C CA . ASN B 1 84 ? 10.977 19.828 1.16 1 91.5 84 ASN B CA 1
ATOM 1851 C C . ASN B 1 84 ? 11.977 18.672 1.109 1 91.5 84 ASN B C 1
ATOM 1853 O O . ASN B 1 84 ? 13.094 18.828 0.629 1 91.5 84 ASN B O 1
ATOM 1857 N N . ARG B 1 85 ? 11.57 17.578 1.652 1 90.94 85 ARG B N 1
ATOM 1858 C CA . ARG B 1 85 ? 12.461 16.422 1.616 1 90.94 85 ARG B CA 1
ATOM 1859 C C . ARG B 1 85 ? 11.664 15.117 1.639 1 90.94 85 ARG B C 1
ATOM 1861 O O . ARG B 1 85 ? 10.461 15.125 1.901 1 90.94 85 ARG B O 1
ATOM 1868 N N . GLU B 1 86 ? 12.398 14.094 1.504 1 91.5 86 GLU B N 1
ATOM 1869 C CA . GLU B 1 86 ? 11.766 12.781 1.492 1 91.5 86 GLU B CA 1
ATOM 1870 C C . GLU B 1 86 ? 11.453 12.305 2.908 1 91.5 86 GLU B C 1
ATOM 1872 O O . GLU B 1 86 ? 12.25 12.516 3.826 1 91.5 86 GLU B O 1
ATOM 1877 N N . ILE B 1 87 ? 10.312 11.742 3.061 1 95.38 87 ILE B N 1
ATOM 1878 C CA . ILE B 1 87 ? 9.906 11.008 4.254 1 95.38 87 ILE B CA 1
ATOM 1879 C C . ILE B 1 87 ? 9.898 9.516 3.967 1 95.38 87 ILE B C 1
ATOM 1881 O O . ILE B 1 87 ? 9.359 9.07 2.947 1 95.38 87 ILE B O 1
ATOM 1885 N N . TRP B 1 88 ? 10.484 8.734 4.855 1 95.44 88 TRP B N 1
ATOM 1886 C CA . TRP B 1 88 ? 10.617 7.297 4.621 1 95.44 88 TRP B CA 1
ATOM 1887 C C . TRP B 1 88 ? 9.625 6.516 5.48 1 95.44 88 TRP B C 1
ATOM 1889 O O . TRP B 1 88 ? 9.602 6.672 6.707 1 95.44 88 TRP B O 1
ATOM 1899 N N . GLN B 1 89 ? 8.867 5.762 4.832 1 98.06 89 GLN B N 1
ATOM 1900 C CA . GLN B 1 89 ? 8.047 4.828 5.598 1 98.06 89 GLN B CA 1
ATOM 1901 C C . GLN B 1 89 ? 8.898 3.701 6.184 1 98.06 89 GLN B C 1
ATOM 1903 O O . GLN B 1 89 ? 9.719 3.109 5.484 1 98.06 89 GLN B O 1
ATOM 1908 N N . VAL B 1 90 ? 8.641 3.428 7.434 1 98.5 90 VAL B N 1
ATOM 1909 C CA . VAL B 1 90 ? 9.469 2.457 8.148 1 98.5 90 VAL B CA 1
ATOM 1910 C C . VAL B 1 90 ? 8.664 1.181 8.391 1 98.5 90 VAL B C 1
ATOM 1912 O O . VAL B 1 90 ? 9.172 0.074 8.203 1 98.5 90 VAL B O 1
ATOM 1915 N N . THR B 1 91 ? 7.496 1.354 8.891 1 98.75 91 THR B N 1
ATOM 1916 C CA . THR B 1 91 ? 6.578 0.233 9.055 1 98.75 91 THR B CA 1
ATOM 1917 C C . THR B 1 91 ? 5.188 0.594 8.547 1 98.75 91 THR B C 1
ATOM 1919 O O . THR B 1 91 ? 4.844 1.774 8.453 1 98.75 91 THR B O 1
ATOM 1922 N N . ASP B 1 92 ? 4.426 -0.376 8.18 1 98.69 92 ASP B N 1
ATOM 1923 C CA . ASP B 1 92 ? 3.035 -0.26 7.754 1 98.69 92 ASP B CA 1
ATOM 1924 C C . ASP B 1 92 ? 2.254 -1.53 8.078 1 98.69 92 ASP B C 1
ATOM 1926 O O . ASP B 1 92 ? 2.512 -2.59 7.5 1 98.69 92 ASP B O 1
ATOM 1930 N N . ASN B 1 93 ? 1.311 -1.43 9.008 1 98.75 93 ASN B N 1
ATOM 1931 C CA . ASN B 1 93 ? 0.504 -2.562 9.445 1 98.75 93 ASN B CA 1
ATOM 1932 C C . ASN B 1 93 ? -0.988 -2.264 9.344 1 98.75 93 ASN B C 1
ATOM 1934 O O . ASN B 1 93 ? -1.477 -1.308 9.953 1 98.75 93 ASN B O 1
ATOM 1938 N N . TRP B 1 94 ? -1.666 -3.066 8.617 1 98.88 94 TRP B N 1
ATOM 1939 C CA . TRP B 1 94 ? -3.088 -2.818 8.398 1 98.88 94 TRP B CA 1
ATOM 1940 C C . TRP B 1 94 ? -3.9 -4.094 8.594 1 98.88 94 TRP B C 1
ATOM 1942 O O . TRP B 1 94 ? -3.447 -5.188 8.258 1 98.88 94 TRP B O 1
ATOM 1952 N N . GLU B 1 95 ? -5.07 -3.947 9.117 1 98.88 95 GLU B N 1
ATOM 1953 C CA . GLU B 1 95 ? -6.164 -4.914 9.125 1 98.88 95 GLU B CA 1
ATOM 1954 C C . GLU B 1 95 ? -7.387 -4.367 8.391 1 98.88 95 GLU B C 1
ATOM 1956 O O . GLU B 1 95 ? -7.871 -3.277 8.703 1 98.88 95 GLU B O 1
ATOM 1961 N N . PHE B 1 96 ? -7.863 -5.121 7.465 1 98.62 96 PHE B N 1
ATOM 1962 C CA . PHE B 1 96 ? -9.039 -4.746 6.691 1 98.62 96 PHE B CA 1
ATOM 1963 C C . PHE B 1 96 ? -10.234 -5.609 7.074 1 98.62 96 PHE B C 1
ATOM 1965 O O . PHE B 1 96 ? -10.367 -6.746 6.609 1 98.62 96 PHE B O 1
ATOM 1972 N N . LYS B 1 97 ? -11.156 -5.023 7.742 1 97.69 97 LYS B N 1
ATOM 1973 C CA . LYS B 1 97 ? -12.18 -5.828 8.406 1 97.69 97 LYS B CA 1
ATOM 1974 C C . LYS B 1 97 ? -13.477 -5.836 7.602 1 97.69 97 LYS B C 1
ATOM 1976 O O . LYS B 1 97 ? -14.133 -6.871 7.484 1 97.69 97 LYS B O 1
ATOM 1981 N N . LYS B 1 98 ? -13.82 -4.672 7.164 1 96.56 98 LYS B N 1
ATOM 1982 C CA . LYS B 1 98 ? -15.047 -4.496 6.391 1 96.56 98 LYS B CA 1
ATOM 1983 C C . LYS B 1 98 ? -14.805 -3.609 5.172 1 96.56 98 LYS B C 1
ATOM 1985 O O . LYS B 1 98 ? -14.031 -2.652 5.238 1 96.56 98 LYS B O 1
ATOM 1990 N N . PRO B 1 99 ? -15.5 -3.949 4.145 1 95.44 99 PRO B N 1
ATOM 1991 C CA . PRO B 1 99 ? -15.344 -3.084 2.973 1 95.44 99 PRO B CA 1
ATOM 1992 C C . PRO B 1 99 ? -15.867 -1.669 3.213 1 95.44 99 PRO B C 1
ATOM 1994 O O . PRO B 1 99 ? -16.828 -1.479 3.971 1 95.44 99 PRO B O 1
ATOM 1997 N N . ILE B 1 100 ? -15.242 -0.723 2.629 1 97.38 100 ILE B N 1
ATOM 1998 C CA . ILE B 1 100 ? -15.703 0.658 2.572 1 97.38 100 ILE B CA 1
ATOM 1999 C C . ILE B 1 100 ? -16.188 0.985 1.157 1 97.38 100 ILE B C 1
ATOM 2001 O O . ILE B 1 100 ? -15.398 0.94 0.207 1 97.38 100 ILE B O 1
ATOM 2005 N N . THR B 1 101 ? -17.453 1.434 1.013 1 95.94 101 THR B N 1
ATOM 2006 C CA . THR B 1 101 ? -18.016 1.553 -0.327 1 95.94 101 THR B CA 1
ATOM 2007 C C . THR B 1 101 ? -18.5 2.977 -0.585 1 95.94 101 THR B C 1
ATOM 2009 O O . THR B 1 101 ? -19 3.281 -1.673 1 95.94 101 THR B O 1
ATOM 2012 N N . LYS B 1 102 ? -18.375 3.832 0.338 1 95.75 102 LYS B N 1
ATOM 2013 C CA . LYS B 1 102 ? -18.781 5.211 0.098 1 95.75 102 LYS B CA 1
ATOM 2014 C C . LYS B 1 102 ? -17.688 6 -0.601 1 95.75 102 LYS B C 1
ATOM 2016 O O . LYS B 1 102 ? -16.5 5.684 -0.459 1 95.75 102 LYS B O 1
ATOM 2021 N N . LEU B 1 103 ? -18.062 7.078 -1.196 1 96.69 103 LEU B N 1
ATOM 2022 C CA . LEU B 1 103 ? -17.141 7.859 -2.008 1 96.69 103 LEU B CA 1
ATOM 2023 C C . LEU B 1 103 ? -16.844 9.203 -1.355 1 96.69 103 LEU B C 1
ATOM 2025 O O . LEU B 1 103 ? -15.891 9.891 -1.735 1 96.69 103 LEU B O 1
ATOM 2029 N N . THR B 1 104 ? -17.703 9.57 -0.393 1 98 104 THR B N 1
ATOM 2030 C CA . THR B 1 104 ? -17.578 10.891 0.209 1 98 104 THR B CA 1
ATOM 2031 C C . THR B 1 104 ? -17.5 10.789 1.729 1 98 104 THR B C 1
ATOM 2033 O O . THR B 1 104 ? -18.016 9.828 2.318 1 98 104 THR B O 1
ATOM 2036 N N . ASP B 1 105 ? -16.844 11.695 2.262 1 98.31 105 ASP B N 1
ATOM 2037 C CA . ASP B 1 105 ? -16.75 11.844 3.711 1 98.31 105 ASP B CA 1
ATOM 2038 C C . ASP B 1 105 ? -16.203 10.578 4.359 1 98.31 105 ASP B C 1
ATOM 2040 O O . ASP B 1 105 ? -16.719 10.133 5.391 1 98.31 105 ASP B O 1
ATOM 2044 N N . ILE B 1 106 ? -15.32 9.922 3.652 1 98.81 106 ILE B N 1
ATOM 2045 C CA . ILE B 1 106 ? -14.609 8.828 4.297 1 98.81 106 ILE B CA 1
ATOM 2046 C C . ILE B 1 106 ? -13.758 9.367 5.445 1 98.81 106 ILE B C 1
ATOM 2048 O O . ILE B 1 106 ? -12.875 10.195 5.234 1 98.81 106 ILE B O 1
ATOM 2052 N N . LYS B 1 107 ? -13.914 8.883 6.629 1 98.94 107 LYS B N 1
ATOM 2053 C CA . LYS B 1 107 ? -13.305 9.469 7.82 1 98.94 107 LYS B CA 1
ATOM 2054 C C . LYS B 1 107 ? -12.055 8.695 8.234 1 98.94 107 LYS B C 1
ATOM 2056 O O . LYS B 1 107 ? -12.117 7.488 8.469 1 98.94 107 LYS B O 1
ATOM 2061 N N . TYR B 1 108 ? -11.008 9.375 8.32 1 98.94 108 TYR B N 1
ATOM 2062 C CA . TYR B 1 108 ? -9.766 8.891 8.914 1 98.94 108 TYR B CA 1
ATOM 2063 C C . TYR B 1 108 ? -9.547 9.492 10.297 1 98.94 108 TYR B C 1
ATOM 2065 O O . TYR B 1 108 ? -9.5 10.719 10.445 1 98.94 108 TYR B O 1
ATOM 2073 N N . ASP B 1 109 ? -9.422 8.609 11.25 1 98.88 109 ASP B N 1
ATOM 2074 C CA . ASP B 1 109 ? -9.18 9 12.633 1 98.88 109 ASP B CA 1
ATOM 2075 C C . ASP B 1 109 ? -7.812 8.523 13.109 1 98.88 109 ASP B C 1
ATOM 2077 O O . ASP B 1 109 ? -7.582 7.32 13.258 1 98.88 109 ASP B O 1
ATOM 2081 N N . ILE B 1 110 ? -6.926 9.422 13.312 1 98.75 110 ILE B N 1
ATOM 2082 C CA . ILE B 1 110 ? -5.574 9.117 13.766 1 98.75 110 ILE B CA 1
ATOM 2083 C C . ILE B 1 110 ? -5.391 9.578 15.211 1 98.75 110 ILE B C 1
ATOM 2085 O O . ILE B 1 110 ? -5.609 10.75 15.523 1 98.75 110 ILE B O 1
ATOM 2089 N N . LYS B 1 111 ? -4.945 8.641 16.047 1 98 111 LYS B N 1
ATOM 2090 C CA . LYS B 1 111 ? -4.855 8.953 17.469 1 98 111 LYS B CA 1
ATOM 2091 C C . LYS B 1 111 ? -3.463 8.641 18 1 98 111 LYS B C 1
ATOM 2093 O O . LYS B 1 111 ? -2.725 7.848 17.422 1 98 111 LYS B O 1
ATOM 2098 N N . ASN B 1 112 ? -3.162 9.312 19.078 1 97.25 112 ASN B N 1
ATOM 2099 C CA . ASN B 1 112 ? -1.95 9.062 19.859 1 97.25 112 ASN B CA 1
ATOM 2100 C C . ASN B 1 112 ? -0.705 9.102 18.969 1 97.25 112 ASN B C 1
ATOM 2102 O O . ASN B 1 112 ? 0.108 8.18 19 1 97.25 112 ASN B O 1
ATOM 2106 N N . ILE B 1 113 ? -0.659 10.141 18.156 1 98.56 113 ILE B N 1
ATOM 2107 C CA . ILE B 1 113 ? 0.539 10.344 17.359 1 98.56 113 ILE B CA 1
ATOM 2108 C C . ILE B 1 113 ? 1.741 10.586 18.266 1 98.56 113 ILE B C 1
ATOM 2110 O O . ILE B 1 113 ? 1.67 11.383 19.203 1 98.56 113 ILE B O 1
ATOM 2114 N N . SER B 1 114 ? 2.748 9.859 18.016 1 98.19 114 SER B N 1
ATOM 2115 C CA . SER B 1 114 ? 3.947 10.031 18.828 1 98.19 114 SER B CA 1
ATOM 2116 C C . SER B 1 114 ? 5.164 10.344 17.953 1 98.19 114 SER B C 1
ATOM 2118 O O . SER B 1 114 ? 5.234 9.914 16.812 1 98.19 114 SER B O 1
ATOM 2120 N N . LEU B 1 115 ? 6.008 11.07 18.531 1 97.19 115 LEU B N 1
ATOM 2121 C CA . LEU B 1 115 ? 7.262 11.508 17.922 1 97.19 115 LEU B CA 1
ATOM 2122 C C . LEU B 1 115 ? 8.445 11.156 18.812 1 97.19 115 LEU B C 1
ATOM 2124 O O . LEU B 1 115 ? 8.398 11.344 20.031 1 97.19 115 LEU B O 1
ATOM 2128 N N . PHE B 1 116 ? 9.469 10.57 18.188 1 96.44 116 PHE B N 1
ATOM 2129 C CA . PHE B 1 116 ? 10.703 10.375 18.938 1 96.44 116 PHE B CA 1
ATOM 2130 C C . PHE B 1 116 ? 11.914 10.633 18.047 1 96.44 116 PHE B C 1
ATOM 2132 O O . PHE B 1 116 ? 11.883 10.344 16.844 1 96.44 116 PHE B O 1
ATOM 2139 N N . GLU B 1 117 ? 12.953 11.039 18.703 1 96.81 117 GLU B N 1
ATOM 2140 C CA . GLU B 1 117 ? 14.188 11.383 18 1 96.81 117 GLU B CA 1
ATOM 2141 C C . GLU B 1 117 ? 15.227 10.273 18.156 1 96.81 117 GLU B C 1
ATOM 2143 O O . GLU B 1 117 ? 15.383 9.703 19.234 1 96.81 117 GLU B O 1
ATOM 2148 N N . LYS B 1 118 ? 15.797 10.016 17.016 1 95.31 118 LYS B N 1
ATOM 2149 C CA . LYS B 1 118 ? 16.938 9.109 16.984 1 95.31 118 LYS B CA 1
ATOM 2150 C C . LYS B 1 118 ? 18.094 9.68 16.172 1 95.31 118 LYS B C 1
ATOM 2152 O O . LYS B 1 118 ? 18 10.812 15.672 1 95.31 118 LYS B O 1
ATOM 2157 N N . SER B 1 119 ? 19.172 8.961 16.109 1 94.44 119 SER B N 1
ATOM 2158 C CA . SER B 1 119 ? 20.359 9.422 15.398 1 94.44 119 SER B CA 1
ATOM 2159 C C . SER B 1 119 ? 20.047 9.664 13.922 1 94.44 119 SER B C 1
ATOM 2161 O O . SER B 1 119 ? 20.578 10.602 13.32 1 94.44 119 SER B O 1
ATOM 2163 N N . LEU B 1 120 ? 19.141 8.922 13.398 1 93.38 120 LEU B N 1
ATOM 2164 C CA . LEU B 1 120 ? 18.844 8.977 11.969 1 93.38 120 LEU B CA 1
ATOM 2165 C C . LEU B 1 120 ? 17.891 10.117 11.648 1 93.38 120 LEU B C 1
ATOM 2167 O O . LEU B 1 120 ? 17.75 10.516 10.492 1 93.38 120 LEU B O 1
ATOM 2171 N N . GLY B 1 121 ? 17.094 10.539 12.688 1 96.81 121 GLY B N 1
ATOM 2172 C CA . GLY B 1 121 ? 16.109 11.586 12.469 1 96.81 121 GLY B CA 1
ATOM 2173 C C . GLY B 1 121 ? 14.891 11.445 13.367 1 96.81 121 GLY B C 1
ATOM 2174 O O . GLY B 1 121 ? 14.977 10.875 14.461 1 96.81 121 GLY B O 1
ATOM 2175 N N . SER B 1 122 ? 13.859 12.094 12.969 1 97.94 122 SER B N 1
ATOM 2176 C CA . SER B 1 122 ? 12.617 12.086 13.727 1 97.94 122 SER B CA 1
ATOM 2177 C C . SER B 1 122 ? 11.688 10.969 13.242 1 97.94 122 SER B C 1
ATOM 2179 O O . SER B 1 122 ? 11.406 10.859 12.047 1 97.94 122 SER B O 1
ATOM 2181 N N . PHE B 1 123 ? 11.203 10.219 14.18 1 98.5 123 PHE B N 1
ATOM 2182 C CA . PHE B 1 123 ? 10.25 9.156 13.883 1 98.5 123 PHE B CA 1
ATOM 2183 C C . PHE B 1 123 ? 8.844 9.547 14.328 1 98.5 123 PHE B C 1
ATOM 2185 O O . PHE B 1 123 ? 8.664 10.062 15.438 1 98.5 123 PHE B O 1
ATOM 2192 N N . TYR B 1 124 ? 7.941 9.336 13.469 1 98.75 124 TYR B N 1
ATOM 2193 C CA . TYR B 1 124 ? 6.527 9.578 13.734 1 98.75 124 TYR B CA 1
ATOM 2194 C C . TYR B 1 124 ? 5.734 8.281 13.688 1 98.75 124 TYR B C 1
ATOM 2196 O O . TYR B 1 124 ? 5.812 7.535 12.711 1 98.75 124 TYR B O 1
ATOM 2204 N N . ASN B 1 125 ? 4.941 8.016 14.727 1 98.81 125 ASN B N 1
ATOM 2205 C CA . ASN B 1 125 ? 4.082 6.84 14.773 1 98.81 125 ASN B CA 1
ATOM 2206 C C . ASN B 1 125 ? 2.605 7.223 14.719 1 98.81 125 ASN B C 1
ATOM 2208 O O . ASN B 1 125 ? 2.166 8.125 15.438 1 98.81 125 ASN B O 1
ATOM 2212 N N . PHE B 1 126 ? 1.913 6.555 13.891 1 98.81 126 PHE B N 1
ATOM 2213 C CA . PHE B 1 126 ? 0.5 6.84 13.68 1 98.81 126 PHE B CA 1
ATOM 2214 C C . PHE B 1 126 ? -0.346 5.594 13.914 1 98.81 126 PHE B C 1
ATOM 2216 O O . PHE B 1 126 ? 0.014 4.5 13.477 1 98.81 126 PHE B O 1
ATOM 2223 N N . SER B 1 127 ? -1.405 5.703 14.664 1 98.88 127 SER B N 1
ATOM 2224 C CA . SER B 1 127 ? -2.482 4.723 14.766 1 98.88 127 SER B CA 1
ATOM 2225 C C . SER B 1 127 ? -3.752 5.223 14.086 1 98.88 127 SER B C 1
ATOM 2227 O O . SER B 1 127 ? -4.297 6.262 14.469 1 98.88 127 SER B O 1
ATOM 2229 N N . ILE B 1 128 ? -4.219 4.512 13.109 1 98.81 128 ILE B N 1
ATOM 2230 C CA . ILE B 1 128 ? -5.234 5.051 12.211 1 98.81 128 ILE B CA 1
ATOM 2231 C C . ILE B 1 128 ? -6.453 4.129 12.195 1 98.81 128 ILE B C 1
ATOM 2233 O O . ILE B 1 128 ? -6.316 2.91 12.078 1 98.81 128 ILE B O 1
ATOM 2237 N N . THR B 1 129 ? -7.574 4.652 12.297 1 98.81 129 THR B N 1
ATOM 2238 C CA . THR B 1 129 ? -8.828 3.959 12.039 1 98.81 129 THR B CA 1
ATOM 2239 C C . THR B 1 129 ? -9.602 4.645 10.914 1 98.81 129 THR B C 1
ATOM 2241 O O . THR B 1 129 ? -9.672 5.875 10.859 1 98.81 129 THR B O 1
ATOM 2244 N N . VAL B 1 130 ? -10.094 3.842 10.055 1 98.88 130 VAL B N 1
ATOM 2245 C CA . VAL B 1 130 ? -10.875 4.355 8.93 1 98.88 130 VAL B CA 1
ATOM 2246 C C . VAL B 1 130 ? -12.312 3.852 9.023 1 98.88 130 VAL B C 1
ATOM 2248 O O . VAL B 1 130 ? -12.547 2.648 9.172 1 98.88 130 VAL B O 1
ATOM 2251 N N . GLU B 1 131 ? -13.273 4.746 8.875 1 98.44 131 GLU B N 1
ATOM 2252 C CA . GLU B 1 131 ? -14.695 4.441 8.844 1 98.44 131 GLU B CA 1
ATOM 2253 C C . GLU B 1 131 ? -15.086 3.482 9.969 1 98.44 131 GLU B C 1
ATOM 2255 O O . GLU B 1 131 ? -15.609 2.4 9.711 1 98.44 131 GLU B O 1
ATOM 2260 N N . ASP B 1 132 ? -14.938 3.947 11.18 1 94.44 132 ASP B N 1
ATOM 2261 C CA . ASP B 1 132 ? -15.367 3.209 12.359 1 94.44 132 ASP B CA 1
ATOM 2262 C C . ASP B 1 132 ? -14.773 1.806 12.383 1 94.44 132 ASP B C 1
ATOM 2264 O O . ASP B 1 132 ? -15.5 0.814 12.461 1 94.44 132 ASP B O 1
ATOM 2268 N N . LYS B 1 133 ? -13.531 1.621 12.188 1 96.94 133 LYS B N 1
ATOM 2269 C CA . LYS B 1 133 ? -12.703 0.434 12.367 1 96.94 133 LYS B CA 1
ATOM 2270 C C . LYS B 1 133 ? -12.891 -0.553 11.219 1 96.94 133 LYS B C 1
ATOM 2272 O O . LYS B 1 133 ? -12.531 -1.728 11.344 1 96.94 133 LYS B O 1
ATOM 2277 N N . SER B 1 134 ? -13.461 -0.034 10.125 1 98.69 134 SER B N 1
ATOM 2278 C CA . SER B 1 134 ? -13.438 -0.866 8.922 1 98.69 134 SER B CA 1
ATOM 2279 C C . SER B 1 134 ? -12.008 -1.217 8.516 1 98.69 134 SER B C 1
ATOM 2281 O O . SER B 1 134 ? -11.711 -2.377 8.227 1 98.69 134 SER B O 1
ATOM 2283 N N . PHE B 1 135 ? -11.18 -0.239 8.469 1 98.88 135 PHE B N 1
ATOM 2284 C CA . PHE B 1 135 ? -9.734 -0.426 8.375 1 98.88 135 PHE B CA 1
ATOM 2285 C C . PHE B 1 135 ? -9.039 0.067 9.641 1 98.88 135 PHE B C 1
ATOM 2287 O O . PHE B 1 135 ? -9.414 1.1 10.195 1 98.88 135 PHE B O 1
ATOM 2294 N N . MET B 1 136 ? -8.039 -0.679 10.078 1 98.88 136 MET B N 1
ATOM 2295 C CA . MET B 1 136 ? -7.18 -0.27 11.18 1 98.88 136 MET B CA 1
ATOM 2296 C C . MET B 1 136 ? -5.707 -0.411 10.805 1 98.88 136 MET B C 1
ATOM 2298 O O . MET B 1 136 ? -5.305 -1.426 10.234 1 98.88 136 MET B O 1
ATOM 2302 N N . GLY B 1 137 ? -4.984 0.622 11.141 1 98.69 137 GLY B N 1
ATOM 2303 C CA . GLY B 1 137 ? -3.596 0.6 10.703 1 98.69 137 GLY B CA 1
ATOM 2304 C C . GLY B 1 137 ? -2.656 1.29 11.672 1 98.69 137 GLY B C 1
ATOM 2305 O O . GLY B 1 137 ? -3.082 2.131 12.469 1 98.69 137 GLY B O 1
ATOM 2306 N N . LYS B 1 138 ? -1.427 0.883 11.672 1 98.81 138 LYS B N 1
ATOM 2307 C CA . LYS B 1 138 ? -0.296 1.557 12.305 1 98.81 138 LYS B CA 1
ATOM 2308 C C . LYS B 1 138 ? 0.843 1.768 11.305 1 98.81 138 LYS B C 1
ATOM 2310 O O . LYS B 1 138 ? 1.136 0.889 10.492 1 98.81 138 LYS B O 1
ATOM 2315 N N . ALA B 1 139 ? 1.377 2.896 11.367 1 98.75 139 ALA B N 1
ATOM 2316 C CA . ALA B 1 139 ? 2.49 3.186 10.461 1 98.75 139 ALA B CA 1
ATOM 2317 C C . ALA B 1 139 ? 3.531 4.07 11.148 1 98.75 139 ALA B C 1
ATOM 2319 O O . ALA B 1 139 ? 3.199 4.867 12.023 1 98.75 139 ALA B O 1
ATOM 2320 N N . SER B 1 140 ? 4.723 3.895 10.734 1 98.69 140 SER B N 1
ATOM 2321 C CA . SER B 1 140 ? 5.828 4.73 11.195 1 98.69 140 SER B CA 1
ATOM 2322 C C . SER B 1 140 ? 6.574 5.359 10.023 1 98.69 140 SER B C 1
ATOM 2324 O O . SER B 1 140 ? 6.762 4.719 8.984 1 98.69 140 SER B O 1
ATOM 2326 N N . TYR B 1 141 ? 6.988 6.543 10.25 1 98.5 141 TYR B N 1
ATOM 2327 C CA . TYR B 1 141 ? 7.719 7.297 9.242 1 98.5 141 TYR B CA 1
ATOM 2328 C C . TYR B 1 141 ? 8.969 7.938 9.836 1 98.5 141 TYR B C 1
ATOM 2330 O O . TYR B 1 141 ? 8.977 8.336 11 1 98.5 141 TYR B O 1
ATOM 2338 N N . LEU B 1 142 ? 9.938 8.039 9.031 1 98.19 142 LEU B N 1
ATOM 2339 C CA . LEU B 1 142 ? 11.188 8.695 9.398 1 98.19 142 LEU B CA 1
ATOM 2340 C C . LEU B 1 142 ? 11.398 9.961 8.578 1 98.19 142 LEU B C 1
ATOM 2342 O O . LEU B 1 142 ? 11.414 9.914 7.348 1 98.19 142 LEU B O 1
ATOM 2346 N N . LYS B 1 143 ? 11.477 10.992 9.203 1 97.25 143 LYS B N 1
ATOM 2347 C CA . LYS B 1 143 ? 12.078 12.188 8.617 1 97.25 143 LYS B CA 1
ATOM 2348 C C . LYS B 1 143 ? 13.578 12.25 8.906 1 97.25 143 LYS B C 1
ATOM 2350 O O . LYS B 1 143 ? 13.984 12.539 10.031 1 97.25 143 LYS B O 1
ATOM 2355 N N . PRO B 1 144 ? 14.305 12.117 7.918 1 93.81 144 PRO B N 1
ATOM 2356 C CA . PRO B 1 144 ? 15.75 12.117 8.172 1 93.81 144 PRO B CA 1
ATOM 2357 C C . PRO B 1 144 ? 16.266 13.477 8.648 1 93.81 144 PRO B C 1
ATOM 2359 O O . PRO B 1 144 ? 15.586 14.492 8.477 1 93.81 144 PRO B O 1
ATOM 2362 N N . LYS B 1 145 ? 17.469 13.555 9.242 1 91.38 145 LYS B N 1
ATOM 2363 C CA . LYS B 1 145 ? 18.094 14.797 9.711 1 91.38 145 LYS B CA 1
ATOM 2364 C C . LYS B 1 145 ? 18.453 15.703 8.539 1 91.38 145 LYS B C 1
ATOM 2366 O O . LYS B 1 145 ? 18.781 15.227 7.445 1 91.38 145 LYS B O 1
#

pLDDT: mean 96.02, std 4.06, range [75.25, 98.94]

Sequence (290 aa):
MKINIKNLSNFMSPYLNQEFKQDRFEFTSIDISDDKKNLIALVDLTDHALSSDGNFHLSAITNARIAGQLAIIYIFYCLGIPKNREIWQVTDNWEFKKPITKLTDIKYDIKNISLFEKSLGSFYNFSITVEDKSFMGKASYLKPKMKINIKNLSNFMSPYLNQEFKQDRFEFTSIDISDDKKNLIALVDLTDHALSSDGNFHLSAITNARIAGQLAIIYIFYCLGIPKNREIWQVTDNWEFKKPITKLTDIKYDIKNISLFEKSLGSFYNFSITVEDKSFMGKASYLKPK

Nearest PDB structures (foldseek):
  8pwz-assembly1_A-2  TM=6.290E-01  e=9.911E-04  Mycobacterium tuberculosis H37Rv
  4rlj-assembly1_A  TM=6.743E-01  e=2.005E-03  Mycobacterium tuberculosis H37Rv
  4rlw-assembly1_A  TM=6.967E-01  e=3.640E-03  Mycobacterium tuberculosis H37Rv
  4rlt-assembly1_A  TM=6.372E-01  e=3.843E-03  Mycobacterium tuberculosis H37Rv
  3wew-assembly1_A  TM=6.155E-01  e=2.705E-02  Mycobacterium tuberculosis H37Rv

Organism: Coxiella burnetii (strain RSA 493 / Nine Mile phase I) (NCBI:txid227377)